Protein AF-0000000084452322 (afdb_homodimer)

pLDDT: mean 92.21, std 8.31, range [59.53, 98.81]

Solvent-accessible surface area (backbone atoms only — not comparable to full-atom values): 17263 Å² total; per-residue (Å²): 132,81,75,70,37,76,44,75,57,34,35,40,38,37,29,51,50,81,66,47,71,76,41,83,48,98,86,29,35,33,37,36,31,46,28,64,25,39,37,31,24,35,77,85,63,46,83,51,28,39,32,46,57,76,24,34,29,56,30,33,31,39,74,92,74,36,34,33,38,45,43,30,40,41,43,29,38,29,91,88,66,43,50,38,40,36,41,34,35,40,35,33,42,42,24,51,53,57,55,31,36,72,70,73,40,61,86,52,84,54,67,87,56,92,60,88,48,85,65,55,36,30,45,31,38,44,43,41,47,52,82,38,75,92,54,40,66,44,62,71,48,51,30,40,23,46,35,40,70,40,73,48,97,92,39,69,53,31,40,36,30,48,28,22,41,64,39,122,130,82,73,70,36,75,42,75,58,33,33,40,38,36,27,50,50,79,66,46,72,76,41,83,47,98,88,29,34,32,36,36,30,45,28,64,27,40,36,31,25,35,77,86,62,44,83,51,31,38,31,44,60,77,23,35,30,56,30,32,31,40,72,94,75,36,34,31,37,44,42,31,39,42,42,28,35,29,90,86,67,42,49,38,40,37,41,34,36,42,34,35,43,42,24,51,51,56,56,32,35,70,69,74,39,61,85,52,83,54,67,87,56,92,60,90,47,82,64,53,36,30,45,32,38,45,43,40,46,53,82,35,74,92,55,41,65,45,60,73,48,52,31,40,24,45,35,42,70,40,73,46,97,93,39,68,54,30,40,35,30,47,29,23,39,63,39,122

Nearest PDB structures (foldseek):
  3c5o-assembly1_A  TM=8.478E-01  e=2.913E-10  Rhodopseudomonas palustris CGA009
  3c5o-assembly1_C  TM=8.457E-01  e=6.594E-10  Rhodopseudomonas palustris CGA009
  3g7g-assembly2_G  TM=8.658E-01  e=2.245E-09  Clostridium acetobutylicum ATCC 824
  3g7g-assembly1_D  TM=8.177E-01  e=7.265E-09  Clostridium acetobutylicum ATCC 824
  2vqi-assembly2_B-2  TM=2.557E-01  e=3.223E+00  Escherichia coli

Structure (mmCIF, N/CA/C/O backbone):
data_AF-0000000084452322-model_v1
#
loop_
_entity.id
_entity.type
_entity.pdbx_description
1 polymer 'Uncharacterized protein'
#
loop_
_atom_site.group_PDB
_atom_site.id
_atom_site.type_symbol
_atom_site.label_atom_id
_atom_site.label_alt_id
_atom_site.label_comp_id
_atom_site.label_asym_id
_atom_site.label_entity_id
_atom_site.label_seq_id
_atom_site.pdbx_PDB_ins_code
_atom_site.Cartn_x
_atom_site.Cartn_y
_atom_site.Cartn_z
_atom_site.occupancy
_atom_site.B_iso_or_equiv
_atom_site.auth_seq_id
_atom_site.auth_comp_id
_atom_site.auth_asym_id
_atom_site.auth_atom_id
_atom_site.pdbx_PDB_model_num
ATOM 1 N N . MET A 1 1 ? -2.924 -19.016 8.977 1 69.25 1 MET A N 1
ATOM 2 C CA . MET A 1 1 ? -1.892 -18.234 8.312 1 69.25 1 MET A CA 1
ATOM 3 C C . MET A 1 1 ? -1.389 -17.109 9.219 1 69.25 1 MET A C 1
ATOM 5 O O . MET A 1 1 ? -2.184 -16.422 9.867 1 69.25 1 MET A O 1
ATOM 9 N N . ALA A 1 2 ? -0.129 -17.062 9.391 1 77.44 2 ALA A N 1
ATOM 10 C CA . ALA A 1 2 ? 0.44 -16.172 10.391 1 77.44 2 ALA A CA 1
ATOM 11 C C . ALA A 1 2 ? 0.28 -14.711 9.961 1 77.44 2 ALA A C 1
ATOM 13 O O . ALA A 1 2 ? 0.234 -14.406 8.766 1 77.44 2 ALA A O 1
ATOM 14 N N . THR A 1 3 ? 0.008 -13.812 10.859 1 87.62 3 THR A N 1
ATOM 15 C CA . THR A 1 3 ? 0.032 -12.367 10.656 1 87.62 3 THR A CA 1
ATOM 16 C C . THR A 1 3 ? 1.386 -11.922 10.117 1 87.62 3 THR A C 1
ATOM 18 O O . THR A 1 3 ? 2.432 -12.359 10.602 1 87.62 3 THR A O 1
ATOM 21 N N . PRO A 1 4 ? 1.336 -11.156 9.102 1 94.75 4 PRO A N 1
ATOM 22 C CA . PRO A 1 4 ? 2.611 -10.641 8.594 1 94.75 4 PRO A CA 1
ATOM 23 C C . PRO A 1 4 ? 3.41 -9.898 9.664 1 94.75 4 PRO A C 1
ATOM 25 O O . PRO A 1 4 ? 2.836 -9.406 10.641 1 94.75 4 PRO A O 1
ATOM 28 N N . THR A 1 5 ? 4.645 -9.859 9.484 1 94.94 5 THR A N 1
ATOM 29 C CA . THR A 1 5 ? 5.547 -9.117 10.352 1 94.94 5 THR A CA 1
ATOM 30 C C . THR A 1 5 ? 5.984 -7.812 9.688 1 94.94 5 THR A C 1
ATOM 32 O O . THR A 1 5 ? 6.188 -7.77 8.477 1 94.94 5 THR A O 1
ATOM 35 N N . LEU A 1 6 ? 6.117 -6.797 10.516 1 97.06 6 LEU A N 1
ATOM 36 C CA . LEU A 1 6 ? 6.652 -5.52 10.055 1 97.06 6 LEU A CA 1
ATOM 37 C C . LEU A 1 6 ? 8.078 -5.316 10.555 1 97.06 6 LEU A C 1
ATOM 39 O O . LEU A 1 6 ? 8.305 -5.156 11.758 1 97.06 6 LEU A O 1
ATOM 43 N N . LYS A 1 7 ? 8.977 -5.32 9.648 1 97.25 7 LYS A N 1
ATOM 44 C CA . LYS A 1 7 ? 10.383 -5.117 9.984 1 97.25 7 LYS A CA 1
ATOM 45 C C . LYS A 1 7 ? 10.844 -3.711 9.609 1 97.25 7 LYS A C 1
ATOM 47 O O . LYS A 1 7 ? 10.844 -3.352 8.43 1 97.25 7 LYS A O 1
ATOM 52 N N . HIS A 1 8 ? 11.266 -2.967 10.602 1 98 8 HIS A N 1
ATOM 53 C CA . HIS A 1 8 ? 11.812 -1.653 10.289 1 98 8 HIS A CA 1
ATOM 54 C C . HIS A 1 8 ? 13.07 -1.771 9.43 1 98 8 HIS A C 1
ATOM 56 O O . HIS A 1 8 ? 14.016 -2.469 9.805 1 98 8 HIS A O 1
ATOM 62 N N . VAL A 1 9 ? 13.117 -1.006 8.289 1 98.12 9 VAL A N 1
ATOM 63 C CA . VAL A 1 9 ? 14.242 -1.227 7.383 1 98.12 9 VAL A CA 1
ATOM 64 C C . VAL A 1 9 ? 14.984 0.088 7.148 1 98.12 9 VAL A C 1
ATOM 66 O O . VAL A 1 9 ? 16.203 0.095 6.938 1 98.12 9 VAL A O 1
ATOM 69 N N . PHE A 1 10 ? 14.312 1.222 7.117 1 98.5 10 PHE A N 1
ATOM 70 C CA . PHE A 1 10 ? 14.961 2.525 7.055 1 98.5 10 PHE A CA 1
ATOM 71 C C . PHE A 1 10 ? 13.984 3.637 7.418 1 98.5 10 PHE A C 1
ATOM 73 O O . PHE A 1 10 ? 12.797 3.381 7.625 1 98.5 10 PHE A O 1
ATOM 80 N N . THR A 1 11 ? 14.516 4.824 7.574 1 98.56 11 THR A N 1
ATOM 81 C CA . THR A 1 11 ? 13.742 6.027 7.855 1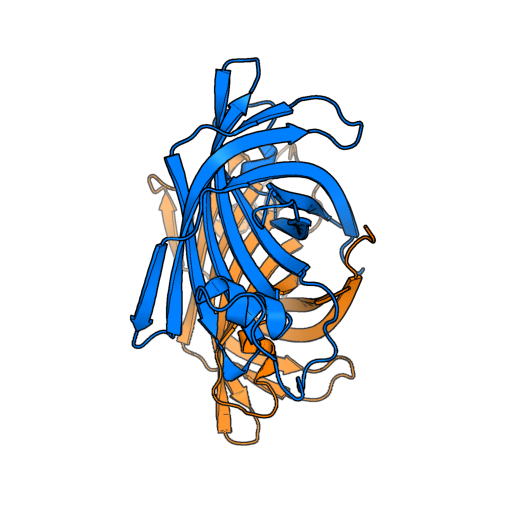 98.56 11 THR A CA 1
ATOM 82 C C . THR A 1 11 ? 14.023 7.109 6.816 1 98.56 11 THR A C 1
ATOM 84 O O . THR A 1 11 ? 15.172 7.328 6.438 1 98.56 11 THR A O 1
ATOM 87 N N . VAL A 1 12 ? 13.016 7.684 6.32 1 98.75 12 VAL A N 1
ATOM 88 C CA . VAL A 1 12 ? 13.125 8.828 5.426 1 98.75 12 VAL A CA 1
ATOM 89 C C . VAL A 1 12 ? 12.742 10.109 6.168 1 98.75 12 VAL A C 1
ATOM 91 O O . VAL A 1 12 ? 11.703 10.156 6.84 1 98.75 12 VAL A O 1
ATOM 94 N N . SER A 1 13 ? 13.523 11.086 6.102 1 98.44 13 SER A N 1
ATOM 95 C CA . SER A 1 13 ? 13.219 12.422 6.609 1 98.44 13 SER A CA 1
ATOM 96 C C . SER A 1 13 ? 13.289 13.461 5.496 1 98.44 13 SER A C 1
ATOM 98 O O . SER A 1 13 ? 14.297 13.57 4.801 1 98.44 13 SER A O 1
ATOM 100 N N . ILE A 1 14 ? 12.195 14.211 5.348 1 98.38 14 ILE A N 1
ATOM 101 C CA . ILE A 1 14 ? 12.188 15.203 4.281 1 98.38 14 ILE A CA 1
ATOM 102 C C . ILE A 1 14 ? 11.844 16.578 4.855 1 98.38 14 ILE A C 1
ATOM 104 O O . ILE A 1 14 ? 11.219 16.672 5.914 1 98.38 14 ILE A O 1
ATOM 108 N N . THR A 1 15 ? 12.203 17.594 4.094 1 96.56 15 THR A N 1
ATOM 109 C CA . THR A 1 15 ? 11.945 18.969 4.465 1 96.56 15 THR A CA 1
ATOM 110 C C . THR A 1 15 ? 11.062 19.656 3.418 1 96.56 15 THR A C 1
ATOM 112 O O . THR A 1 15 ? 11.516 19.922 2.301 1 96.56 15 THR A O 1
ATOM 115 N N . PRO A 1 16 ? 9.844 19.969 3.814 1 94.38 16 PRO A N 1
ATOM 116 C CA . PRO A 1 16 ? 8.969 20.656 2.867 1 94.38 16 PRO A CA 1
AT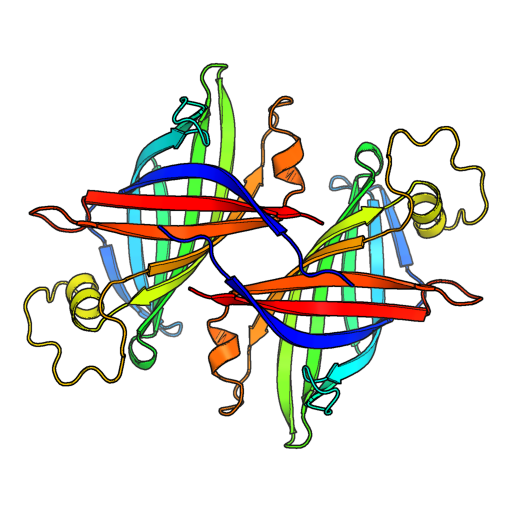OM 117 C C . PRO A 1 16 ? 9.078 22.172 2.967 1 94.38 16 PRO A C 1
ATOM 119 O O . PRO A 1 16 ? 9.367 22.703 4.043 1 94.38 16 PRO A O 1
ATOM 122 N N . LYS A 1 17 ? 8.812 22.844 1.803 1 91.56 17 LYS A N 1
ATOM 123 C CA . LYS A 1 17 ? 8.5 24.281 1.834 1 91.56 17 LYS A CA 1
ATOM 124 C C . LYS A 1 17 ? 7.086 24.516 2.35 1 91.56 17 LYS A C 1
ATOM 126 O O . LYS A 1 17 ? 6.328 23.578 2.572 1 91.56 17 LYS A O 1
ATOM 131 N N . ALA A 1 18 ? 6.828 25.812 2.502 1 87.56 18 ALA A N 1
ATOM 132 C CA . ALA A 1 18 ? 5.453 26.172 2.822 1 87.56 18 ALA A CA 1
ATOM 133 C C . ALA A 1 18 ? 4.492 25.703 1.737 1 87.56 18 ALA A C 1
ATOM 135 O O . ALA A 1 18 ? 4.812 25.766 0.547 1 87.56 18 ALA A O 1
ATOM 136 N N . PRO A 1 19 ? 3.387 25.281 2.164 1 88.94 19 PRO A N 1
ATOM 137 C CA . PRO A 1 19 ? 2.451 24.75 1.173 1 88.94 19 PRO A CA 1
ATOM 138 C C . PRO A 1 19 ? 1.857 25.828 0.274 1 88.94 19 PRO A C 1
ATOM 140 O O . PRO A 1 19 ? 1.696 26.969 0.704 1 88.94 19 PRO A O 1
ATOM 143 N N . ILE A 1 20 ? 1.586 25.438 -0.931 1 89.75 20 ILE A N 1
ATOM 144 C CA . ILE A 1 20 ? 0.729 26.188 -1.839 1 89.75 20 ILE A CA 1
ATOM 145 C C . ILE A 1 20 ? -0.7 25.656 -1.762 1 89.75 20 ILE A C 1
ATOM 147 O O . ILE A 1 20 ? -0.947 24.484 -2.035 1 89.75 20 ILE A O 1
ATOM 151 N N . ASN A 1 21 ? -1.61 26.547 -1.381 1 89.19 21 ASN A N 1
ATOM 152 C CA . ASN A 1 21 ? -3.014 26.156 -1.283 1 89.19 21 ASN A C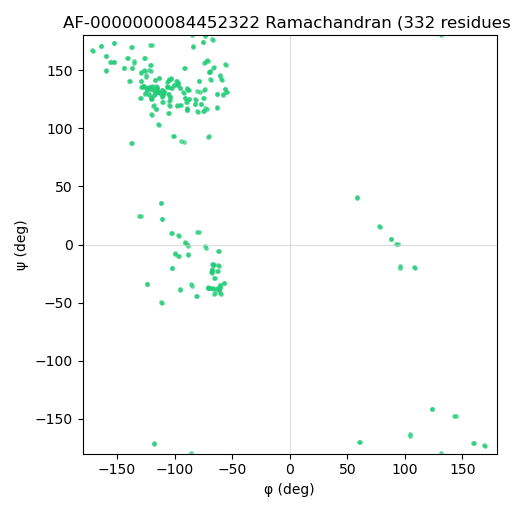A 1
ATOM 153 C C . ASN A 1 21 ? -3.748 26.375 -2.604 1 89.19 21 ASN A C 1
ATOM 155 O O . ASN A 1 21 ? -3.891 27.516 -3.061 1 89.19 21 ASN A O 1
ATOM 159 N N . VAL A 1 22 ? -4.215 25.375 -3.154 1 87.62 22 VAL A N 1
ATOM 160 C CA . VAL A 1 22 ? -4.949 25.453 -4.414 1 87.62 22 VAL A CA 1
ATOM 161 C C . VAL A 1 22 ? -6.418 25.766 -4.133 1 87.62 22 VAL A C 1
ATOM 163 O O . VAL A 1 22 ? -7.047 26.516 -4.887 1 87.62 22 VAL A O 1
ATOM 166 N N . GLY A 1 23 ? -6.875 25.25 -3.057 1 88 23 GLY A N 1
ATOM 167 C CA . GLY A 1 23 ? -8.258 25.5 -2.682 1 88 23 GLY A CA 1
ATOM 168 C C . GLY A 1 23 ? -9.164 24.297 -2.934 1 88 23 GLY A C 1
ATOM 169 O O . GLY A 1 23 ? -8.688 23.156 -2.998 1 88 23 GLY A O 1
ATOM 170 N N . GLU A 1 24 ? -10.438 24.547 -2.92 1 90.06 24 GLU A N 1
ATOM 171 C CA . GLU A 1 24 ? -11.445 23.5 -3.066 1 90.06 24 GLU A CA 1
ATOM 172 C C . GLU A 1 24 ? -11.539 23.016 -4.512 1 90.06 24 GLU A C 1
ATOM 174 O O . GLU A 1 24 ? -11.633 23.828 -5.438 1 90.06 24 GLU A O 1
ATOM 179 N N . THR A 1 25 ? -11.406 21.75 -4.691 1 91.06 25 THR A N 1
ATOM 180 C CA . THR A 1 25 ? -11.625 21.094 -5.98 1 91.06 25 THR A CA 1
ATOM 181 C C . THR A 1 25 ? -12.734 20.062 -5.879 1 91.06 25 THR A C 1
ATOM 183 O O . THR A 1 25 ? -13.172 19.719 -4.777 1 91.06 25 THR A O 1
ATOM 186 N N . PRO A 1 26 ? -13.156 19.516 -7.004 1 90.06 26 PRO A N 1
ATOM 187 C CA . PRO A 1 26 ? -14.148 18.438 -6.938 1 90.06 26 PRO A CA 1
ATOM 188 C C . PRO A 1 26 ? -13.641 17.219 -6.184 1 90.06 26 PRO A C 1
ATOM 190 O O . PRO A 1 26 ? -14.438 16.406 -5.688 1 90.06 26 PRO A O 1
ATOM 193 N N . ARG A 1 27 ? -12.406 17.016 -5.973 1 89 27 ARG A N 1
ATOM 194 C CA . ARG A 1 27 ? -11.836 15.844 -5.328 1 89 27 ARG A CA 1
ATOM 195 C C . ARG A 1 27 ? -11.516 16.125 -3.863 1 89 27 ARG A C 1
ATOM 197 O O . ARG A 1 27 ? -11.109 15.227 -3.127 1 89 27 ARG A O 1
ATOM 204 N N . GLY A 1 28 ? -11.641 17.328 -3.496 1 90.75 28 GLY A N 1
ATOM 205 C CA . GLY A 1 28 ? -11.25 17.75 -2.162 1 90.75 28 GLY A CA 1
ATOM 206 C C . GLY A 1 28 ? -10.383 19 -2.164 1 90.75 28 GLY A C 1
ATOM 207 O O . GLY A 1 28 ? -10.086 19.547 -3.223 1 90.75 28 GLY A O 1
ATOM 208 N N . LYS A 1 29 ? -10.016 19.406 -0.998 1 93.19 29 LYS A N 1
ATOM 209 C CA . LYS A 1 29 ? -9.117 20.547 -0.903 1 93.19 29 LYS A CA 1
ATOM 210 C C . LYS A 1 29 ? -7.676 20.156 -1.198 1 93.19 29 LYS A C 1
ATOM 212 O O . LYS A 1 29 ? -7.176 19.156 -0.66 1 93.19 29 LYS A O 1
ATOM 217 N N . ALA A 1 30 ? -7.039 20.953 -2.082 1 92.81 30 ALA A N 1
ATOM 218 C CA . ALA A 1 30 ? -5.719 20.547 -2.559 1 92.81 30 ALA A CA 1
ATOM 219 C C . ALA A 1 30 ? -4.633 21.469 -2.014 1 92.81 30 ALA A C 1
ATOM 221 O O . ALA A 1 30 ? -4.789 22.688 -2.021 1 92.81 30 ALA A O 1
ATOM 222 N N . ASN A 1 31 ? -3.592 20.812 -1.513 1 92.56 31 ASN A N 1
ATOM 223 C CA . ASN A 1 31 ? -2.34 21.484 -1.155 1 92.56 31 ASN A CA 1
ATOM 224 C C . ASN A 1 31 ? -1.148 20.844 -1.867 1 92.56 31 ASN A C 1
ATOM 226 O O . ASN A 1 31 ? -1.11 19.625 -2.059 1 92.56 31 ASN A O 1
ATOM 230 N N . TRP A 1 32 ? -0.227 21.688 -2.188 1 93.25 32 TRP A N 1
ATOM 231 C CA . TRP A 1 32 ? 1.002 21.172 -2.787 1 93.25 32 TRP A CA 1
ATOM 232 C C . TRP A 1 32 ? 2.211 21.516 -1.923 1 93.25 32 TRP A C 1
ATOM 234 O O . TRP A 1 32 ? 2.34 22.641 -1.438 1 93.25 32 TRP A O 1
ATOM 244 N N . PHE A 1 33 ? 3.055 20.562 -1.751 1 94.5 33 PHE A N 1
ATOM 245 C CA . PHE A 1 33 ? 4.297 20.734 -1.007 1 94.5 33 PHE A CA 1
ATOM 246 C C . PHE A 1 33 ? 5.5 20.422 -1.885 1 94.5 33 PHE A C 1
ATOM 248 O O . PHE A 1 33 ? 5.602 19.328 -2.438 1 94.5 33 PHE A O 1
ATOM 255 N N . GLU A 1 34 ? 6.379 21.375 -1.947 1 96.19 34 GLU A N 1
ATOM 256 C CA . GLU A 1 34 ? 7.684 21.109 -2.545 1 96.19 34 GLU A CA 1
ATOM 257 C C . GLU A 1 34 ? 8.672 20.609 -1.501 1 96.19 34 GLU A C 1
ATOM 259 O O . GLU A 1 34 ? 8.758 21.156 -0.399 1 96.19 34 GLU A O 1
ATOM 264 N N . ILE A 1 35 ? 9.375 19.594 -1.858 1 97.56 35 ILE A N 1
ATOM 265 C CA . ILE A 1 35 ? 10.398 19.078 -0.96 1 97.56 35 ILE A CA 1
ATOM 266 C C . ILE A 1 35 ? 11.758 19.672 -1.323 1 97.56 35 ILE A C 1
ATOM 268 O O . ILE A 1 35 ? 12.164 19.656 -2.49 1 97.56 35 ILE A O 1
ATOM 272 N N . THR A 1 36 ? 12.5 20.109 -0.368 1 97.31 36 THR A N 1
ATOM 273 C CA . THR A 1 36 ? 13.758 20.797 -0.61 1 97.31 36 THR A CA 1
ATOM 274 C C . THR A 1 36 ? 14.945 19.859 -0.37 1 97.31 36 THR A C 1
ATOM 276 O O . THR A 1 36 ? 16.062 20.156 -0.777 1 97.31 36 THR A O 1
ATOM 279 N N . GLY A 1 37 ? 14.75 18.859 0.334 1 98 37 GLY A N 1
ATOM 280 C CA . GLY A 1 37 ? 15.789 17.891 0.641 1 98 37 GLY A CA 1
ATOM 281 C C . GLY A 1 37 ? 15.383 16.906 1.721 1 98 37 GLY A C 1
ATOM 282 O O . GLY A 1 37 ? 14.219 16.859 2.131 1 98 37 GLY A O 1
ATOM 283 N N . GLY A 1 38 ? 16.391 16.062 2.133 1 98.25 38 GLY A N 1
ATOM 284 C CA . GLY A 1 38 ? 16.188 15.062 3.172 1 98.25 38 GLY A CA 1
ATOM 285 C C . GLY A 1 38 ? 17.219 13.953 3.146 1 98.25 38 GLY A C 1
ATOM 286 O O . GLY A 1 38 ? 18.234 14.055 2.453 1 98.25 38 GLY A O 1
ATOM 287 N N . THR A 1 39 ? 16.891 12.969 3.98 1 98.69 39 THR A N 1
ATOM 288 C CA . THR A 1 39 ? 17.812 11.844 4.074 1 98.69 39 THR A CA 1
ATOM 289 C C . THR A 1 39 ? 17.062 10.531 4.254 1 98.69 39 THR A C 1
ATOM 291 O O . THR A 1 39 ? 15.914 10.523 4.711 1 98.69 39 THR A O 1
ATOM 294 N N . ILE A 1 40 ? 17.688 9.508 3.785 1 98.81 40 ILE A N 1
ATOM 295 C CA . ILE A 1 40 ? 17.312 8.141 4.141 1 98.81 40 ILE A CA 1
ATOM 296 C C . ILE A 1 40 ? 18.406 7.523 5.023 1 98.81 40 ILE A C 1
ATOM 298 O O . ILE A 1 40 ? 19.578 7.539 4.668 1 98.81 40 ILE A O 1
ATOM 302 N N . THR A 1 41 ? 17.984 7.008 6.156 1 98.69 41 THR A N 1
ATOM 303 C CA . THR A 1 41 ? 18.938 6.387 7.078 1 98.69 41 THR A CA 1
ATOM 304 C C . THR A 1 41 ? 18.5 4.965 7.426 1 98.69 41 THR A C 1
ATOM 306 O O . THR A 1 41 ? 17.297 4.668 7.457 1 98.69 41 THR A O 1
ATOM 309 N N . GLY A 1 42 ? 19.438 4.133 7.68 1 98 42 GLY A N 1
ATOM 310 C CA . GLY A 1 42 ? 19.156 2.771 8.109 1 98 42 GLY A CA 1
ATOM 311 C C . GLY A 1 42 ? 18.656 2.688 9.539 1 98 42 GLY A C 1
ATOM 312 O O . GLY A 1 42 ? 18.578 3.701 10.234 1 98 42 GLY A O 1
ATOM 313 N N . VAL A 1 43 ? 18.391 1.502 9.969 1 97.19 43 VAL A N 1
ATOM 314 C CA . VAL A 1 43 ? 17.844 1.26 11.297 1 97.19 43 VAL A CA 1
ATOM 315 C C . VAL A 1 43 ? 18.844 1.661 12.367 1 97.19 43 VAL A C 1
ATOM 317 O O . VAL A 1 43 ? 18.469 2.146 13.438 1 97.19 43 VAL A O 1
ATOM 320 N N . ASP A 1 44 ? 20.031 1.56 12.023 1 97.31 44 ASP A N 1
ATOM 321 C CA . ASP A 1 44 ? 21.094 1.877 12.977 1 97.31 44 ASP A CA 1
ATOM 322 C C . ASP A 1 44 ? 21.5 3.346 12.875 1 97.31 44 ASP A C 1
ATOM 324 O O . ASP A 1 44 ? 22.453 3.779 13.531 1 97.31 44 ASP A O 1
ATOM 328 N N . GLY A 1 45 ? 20.891 4.051 12.078 1 96.62 45 GLY A N 1
ATOM 329 C CA . GLY A 1 45 ? 21.172 5.469 11.922 1 96.62 45 GLY A CA 1
ATOM 330 C C . GLY A 1 45 ? 22.188 5.766 10.828 1 96.62 45 GLY A C 1
ATOM 331 O O . GLY A 1 45 ? 22.484 6.926 10.547 1 96.62 45 GLY A O 1
ATOM 332 N N . SER A 1 46 ? 22.672 4.742 10.156 1 97.81 46 SER A N 1
ATOM 333 C CA . SER A 1 46 ? 23.641 4.957 9.094 1 97.81 46 SER A CA 1
ATOM 334 C C . SER A 1 46 ? 23 5.645 7.891 1 97.81 46 SER A C 1
ATOM 336 O O . SER A 1 46 ? 21.859 5.367 7.551 1 97.81 46 SER A O 1
ATOM 338 N N . HIS A 1 47 ? 23.812 6.383 7.262 1 98.31 47 HIS A N 1
ATOM 339 C CA . HIS A 1 47 ? 23.359 7.09 6.074 1 98.31 47 HIS A CA 1
ATOM 340 C C . HIS A 1 47 ? 23.203 6.137 4.891 1 98.31 47 HIS A C 1
ATOM 342 O O . HIS A 1 47 ? 24.109 5.359 4.594 1 98.31 47 HIS A O 1
ATOM 348 N N . ILE A 1 48 ? 22.094 6.25 4.211 1 98.25 48 ILE A N 1
ATOM 349 C CA . ILE A 1 48 ? 21.859 5.453 3.012 1 98.25 48 ILE A CA 1
ATOM 350 C C . ILE A 1 48 ? 21.859 6.359 1.781 1 98.25 48 ILE A C 1
ATOM 352 O O . ILE A 1 48 ? 22.562 6.082 0.802 1 98.25 48 ILE A O 1
ATOM 356 N N . ALA A 1 49 ? 21.109 7.457 1.824 1 98.69 49 ALA A N 1
ATOM 357 C CA . ALA A 1 49 ? 20.984 8.328 0.662 1 98.69 49 ALA A CA 1
ATOM 358 C C . ALA A 1 49 ? 20.516 9.727 1.076 1 98.69 49 ALA A C 1
ATOM 360 O O . ALA A 1 49 ? 20 9.914 2.18 1 98.69 49 ALA A O 1
ATOM 361 N N . ASP A 1 50 ? 20.719 10.695 0.162 1 98.75 50 ASP A N 1
ATOM 362 C CA . ASP A 1 50 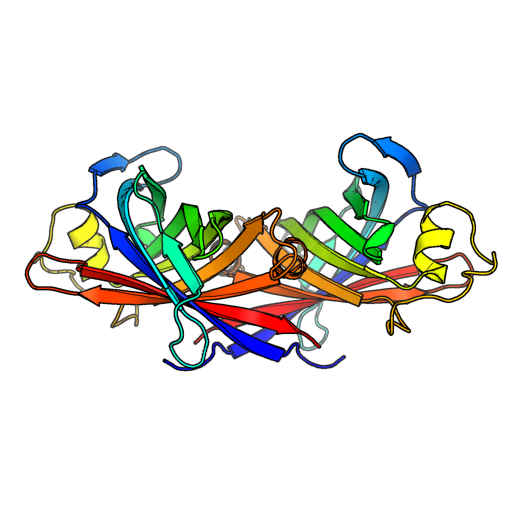? 20.125 12.023 0.254 1 98.75 50 ASP A CA 1
ATOM 363 C C . ASP A 1 50 ? 18.906 12.148 -0.663 1 98.75 50 ASP A C 1
ATOM 365 O O . ASP A 1 50 ? 18.922 11.656 -1.792 1 98.75 50 ASP A O 1
ATOM 369 N N . VAL A 1 51 ? 17.891 12.758 -0.11 1 98.62 51 VAL A N 1
ATOM 370 C CA . VAL A 1 51 ? 16.734 13.094 -0.946 1 98.62 51 VAL A CA 1
ATOM 371 C C . VAL A 1 51 ? 17.016 14.391 -1.708 1 98.62 51 VAL A C 1
ATOM 373 O O . VAL A 1 51 ? 17.312 15.414 -1.104 1 98.62 51 VAL A O 1
ATOM 376 N N . ASN A 1 52 ? 16.891 14.312 -3.057 1 96.94 52 ASN A N 1
ATOM 377 C CA . ASN A 1 52 ? 17.109 15.484 -3.902 1 96.94 52 ASN A CA 1
ATOM 378 C C . ASN A 1 52 ? 15.945 16.469 -3.801 1 96.94 52 ASN A C 1
ATOM 380 O O . ASN A 1 52 ? 14.812 16.062 -3.543 1 96.94 52 ASN A O 1
ATOM 384 N N . SER A 1 53 ? 16.281 17.688 -4.125 1 94.06 53 SER A N 1
ATOM 385 C CA . SER A 1 53 ? 15.211 18.672 -4.25 1 94.06 53 SER A CA 1
ATOM 386 C C . SER A 1 53 ? 14.375 18.422 -5.5 1 94.06 53 SER A C 1
ATOM 388 O O . SER A 1 53 ? 14.82 17.734 -6.422 1 94.06 53 SER A O 1
ATOM 390 N N . GLY A 1 54 ? 13.125 18.984 -5.422 1 89.44 54 GLY A N 1
ATOM 391 C CA . GLY A 1 54 ? 12.297 18.984 -6.613 1 89.44 54 GLY A CA 1
ATOM 392 C C . GLY A 1 54 ? 11.141 18.016 -6.531 1 89.44 54 GLY A C 1
ATOM 393 O O . GLY A 1 54 ? 10.18 18.109 -7.301 1 89.44 54 GLY A O 1
ATOM 394 N N . GLY A 1 55 ? 11.172 17.031 -5.656 1 94.5 55 GLY A N 1
ATOM 395 C CA . GLY A 1 55 ? 9.984 16.219 -5.426 1 94.5 55 GLY A CA 1
ATOM 396 C C . GLY A 1 55 ? 8.859 17 -4.758 1 94.5 55 GLY A C 1
ATOM 397 O O . GLY A 1 55 ? 9 18.203 -4.496 1 94.5 55 GLY A O 1
ATOM 398 N N . GLY A 1 56 ? 7.766 16.266 -4.625 1 97.06 56 GLY A N 1
ATOM 399 C CA . GLY A 1 56 ? 6.656 16.969 -4.008 1 97.06 56 GLY A CA 1
ATOM 400 C C . GLY A 1 56 ? 5.48 16.078 -3.68 1 97.06 56 GLY A C 1
ATOM 401 O O . GLY A 1 56 ? 5.453 14.906 -4.078 1 97.06 56 GLY A O 1
ATOM 402 N N . ASP A 1 57 ? 4.582 16.641 -2.893 1 97.19 57 ASP A N 1
ATOM 403 C CA . ASP A 1 57 ? 3.352 15.984 -2.465 1 97.19 57 ASP A CA 1
ATOM 404 C C . ASP A 1 57 ? 2.125 16.75 -2.957 1 97.19 57 ASP A C 1
ATOM 406 O O . ASP A 1 57 ? 1.951 17.938 -2.637 1 97.19 57 ASP A O 1
ATOM 410 N N . TYR A 1 58 ? 1.368 16.109 -3.719 1 95.5 58 TYR A N 1
ATOM 411 C CA . TYR A 1 58 ? 0.059 16.609 -4.109 1 95.5 58 TYR A CA 1
ATOM 412 C C . TYR A 1 58 ? -1.027 16.109 -3.166 1 95.5 58 TYR A C 1
ATOM 414 O O . TYR A 1 58 ? -1.72 15.141 -3.469 1 95.5 58 TYR A O 1
ATOM 422 N N . LEU A 1 59 ? -1.241 16.812 -2.17 1 96.06 59 LEU A N 1
ATOM 423 C CA . LEU A 1 59 ? -2.068 16.406 -1.04 1 96.06 59 LEU A CA 1
ATOM 424 C C . LEU A 1 59 ? -3.531 16.766 -1.28 1 96.06 59 LEU A C 1
ATOM 426 O O . LEU A 1 59 ? -3.838 17.875 -1.719 1 96.06 59 LEU A O 1
ATOM 430 N N . THR A 1 60 ? -4.41 15.867 -1.043 1 96.56 60 THR A N 1
ATOM 431 C CA . THR A 1 60 ? -5.848 16.109 -1.064 1 96.56 60 THR A CA 1
ATOM 432 C C . THR A 1 60 ? -6.441 15.977 0.335 1 96.56 60 THR A C 1
ATOM 434 O O . THR A 1 60 ? -6.277 14.945 0.987 1 96.56 60 THR A O 1
ATOM 437 N N . ARG A 1 61 ? -7.23 16.969 0.755 1 94.62 61 ARG A N 1
ATOM 438 C CA . ARG A 1 61 ? -7.785 16.953 2.104 1 94.62 61 ARG A CA 1
ATOM 439 C C . ARG A 1 61 ? -9.289 16.719 2.072 1 94.62 61 ARG A C 1
ATOM 441 O O . ARG A 1 61 ? -10.016 17.375 1.318 1 94.62 61 ARG A O 1
ATOM 448 N N . PHE A 1 62 ? -9.641 15.797 2.85 1 92.75 62 PHE A N 1
ATOM 449 C CA . PHE A 1 62 ? -11.047 15.578 3.174 1 92.75 62 PHE A CA 1
ATOM 450 C C . PHE A 1 62 ? -11.383 16.156 4.543 1 92.75 62 PHE A C 1
ATOM 452 O O . PHE A 1 62 ? -11.289 15.469 5.559 1 92.75 62 PHE A O 1
ATOM 459 N N . VAL A 1 63 ? -11.836 17.344 4.5 1 87.81 63 VAL A N 1
ATOM 460 C CA . VAL A 1 63 ? -11.898 18.188 5.691 1 87.81 63 VAL A CA 1
ATOM 461 C C . VAL A 1 63 ? -12.891 17.594 6.695 1 87.81 63 VAL A C 1
ATOM 463 O O . VAL A 1 63 ? -12.602 17.531 7.891 1 87.81 63 VAL A O 1
ATOM 466 N N . GLU A 1 64 ? -14 17.141 6.184 1 84.94 64 GLU A N 1
ATOM 467 C CA . GLU A 1 64 ? -15.031 16.609 7.078 1 84.94 64 GLU A CA 1
ATOM 468 C C . GLU A 1 64 ? -14.57 15.32 7.754 1 84.94 64 GLU A C 1
ATOM 470 O O . GLU A 1 64 ? -15.023 14.992 8.852 1 84.94 64 GLU A O 1
ATOM 475 N N . ASP A 1 65 ? -13.633 14.617 7.129 1 87.81 65 ASP A N 1
ATOM 476 C CA . ASP A 1 65 ? -13.141 13.352 7.664 1 87.81 65 ASP A CA 1
ATOM 477 C C . ASP A 1 65 ? -11.859 13.562 8.461 1 87.81 65 ASP A C 1
ATOM 479 O O . ASP A 1 65 ? -11.359 12.633 9.102 1 87.81 65 ASP A O 1
ATOM 483 N N . ASN A 1 66 ? -11.258 14.75 8.406 1 89.69 66 ASN A N 1
ATOM 484 C CA . ASN A 1 66 ? -9.984 15.07 9.023 1 89.69 66 ASN A CA 1
ATOM 485 C C . ASN A 1 66 ? -8.867 14.164 8.516 1 89.69 66 ASN A C 1
ATOM 487 O O . ASN A 1 66 ? -8.07 13.648 9.305 1 89.69 66 ASN A O 1
ATOM 491 N N . VAL A 1 67 ? -8.891 13.898 7.266 1 94.88 67 VAL A N 1
ATOM 492 C CA . VAL A 1 67 ? -7.902 13.039 6.629 1 94.88 67 VAL A CA 1
ATOM 493 C C . VAL A 1 67 ? -7.32 13.734 5.402 1 94.88 67 VAL A C 1
ATOM 495 O O . VAL A 1 67 ? -8.031 14.445 4.684 1 94.88 67 VAL A O 1
ATOM 498 N N . ALA A 1 68 ? -6.062 13.578 5.199 1 96.12 68 ALA A N 1
ATOM 499 C CA . ALA A 1 68 ? -5.391 14.008 3.977 1 96.12 68 ALA A CA 1
ATOM 500 C C . ALA A 1 68 ? -4.812 12.812 3.221 1 96.12 68 ALA A C 1
ATOM 502 O O . ALA A 1 68 ? -4.16 11.953 3.814 1 96.12 68 ALA A O 1
ATOM 503 N N . GLU A 1 69 ? -5.082 12.758 1.98 1 97.75 69 GLU A N 1
ATOM 504 C CA . GLU A 1 69 ? -4.516 11.727 1.114 1 97.75 69 GLU A CA 1
ATOM 505 C C . GLU A 1 69 ? -3.221 12.203 0.462 1 97.75 69 GLU A C 1
ATOM 507 O O . GLU A 1 69 ? -3.191 13.258 -0.173 1 97.75 69 GLU A O 1
ATOM 512 N N . VAL A 1 70 ? -2.229 11.352 0.566 1 98 70 VAL A N 1
ATOM 513 C CA . VAL A 1 70 ? -0.869 11.68 0.156 1 98 70 VAL A CA 1
ATOM 514 C C . VAL A 1 70 ? -0.61 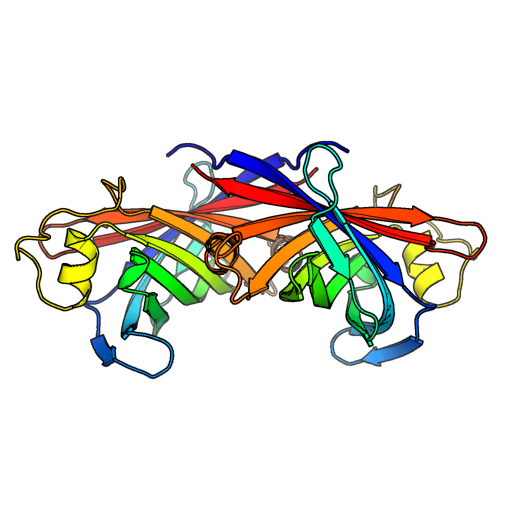11.156 -1.252 1 98 70 VAL A C 1
ATOM 516 O O . VAL A 1 70 ? -1.008 10.031 -1.585 1 98 70 VAL A O 1
ATOM 519 N N . ASP A 1 71 ? 0.016 11.961 -2.029 1 98.06 71 ASP A N 1
ATOM 520 C CA . ASP A 1 71 ? 0.593 11.617 -3.328 1 98.06 71 ASP A CA 1
ATOM 521 C C . ASP A 1 71 ? 1.974 12.25 -3.496 1 98.06 71 ASP A C 1
ATOM 523 O O . ASP A 1 71 ? 2.111 13.297 -4.129 1 98.06 71 ASP A O 1
ATOM 527 N N . LEU A 1 72 ? 3.027 11.57 -3.043 1 98.56 72 LEU A N 1
ATOM 528 C CA . LEU A 1 72 ? 4.375 12.117 -2.916 1 98.56 72 LEU A CA 1
ATOM 529 C C . LEU A 1 72 ? 5.348 11.383 -3.836 1 98.56 72 LEU A C 1
ATOM 531 O O . LEU A 1 72 ? 5.309 10.156 -3.934 1 98.56 72 LEU A O 1
ATOM 535 N N . ARG A 1 73 ? 6.184 12.094 -4.508 1 98.44 73 ARG A N 1
ATOM 536 C CA . ARG A 1 73 ? 7.277 11.547 -5.305 1 98.44 73 ARG A CA 1
ATOM 537 C C . ARG A 1 73 ? 8.609 12.18 -4.914 1 98.44 73 ARG A C 1
ATOM 539 O O . ARG A 1 73 ? 8.703 13.398 -4.762 1 98.44 73 ARG A O 1
ATOM 546 N N . LEU A 1 74 ? 9.609 11.312 -4.789 1 98.62 74 LEU A N 1
ATOM 547 C CA . LEU A 1 74 ? 10.961 11.727 -4.41 1 98.62 74 LEU A CA 1
ATOM 548 C C . LEU A 1 74 ? 12.008 11.008 -5.258 1 98.62 74 LEU A C 1
ATOM 550 O O . LEU A 1 74 ? 11.773 9.898 -5.727 1 98.62 74 LEU A O 1
ATOM 554 N N . ILE A 1 75 ? 13.125 11.688 -5.422 1 98.44 75 ILE A N 1
ATOM 555 C CA . ILE A 1 75 ? 14.352 11.062 -5.91 1 98.44 75 ILE A CA 1
ATOM 556 C C . ILE A 1 75 ? 15.438 11.172 -4.848 1 98.44 75 ILE A C 1
ATOM 558 O O . ILE A 1 75 ? 15.656 12.25 -4.277 1 98.44 75 ILE A O 1
ATOM 562 N N . ALA A 1 76 ? 16.016 10.078 -4.57 1 98.62 76 ALA A N 1
ATOM 563 C CA . ALA A 1 76 ? 17.156 10.055 -3.65 1 98.62 76 ALA A CA 1
ATOM 564 C C . ALA A 1 76 ? 18.391 9.469 -4.324 1 98.62 76 ALA A C 1
ATOM 566 O O . ALA A 1 76 ? 18.281 8.711 -5.289 1 98.62 76 ALA A O 1
ATOM 567 N N . LYS A 1 77 ? 19.531 9.883 -3.803 1 98.38 77 LYS A N 1
ATOM 568 C CA . LYS A 1 77 ? 20.812 9.406 -4.32 1 98.38 77 LYS A CA 1
ATOM 569 C C . LYS A 1 77 ? 21.703 8.898 -3.191 1 98.38 77 LYS A C 1
ATOM 571 O O . LYS A 1 77 ? 21.906 9.594 -2.193 1 98.38 77 LYS A O 1
ATOM 576 N N . ASP A 1 78 ? 22.141 7.641 -3.396 1 96.56 78 ASP A N 1
ATOM 577 C CA . ASP A 1 78 ? 23.031 7.109 -2.361 1 96.56 78 ASP A CA 1
ATOM 578 C C . ASP A 1 78 ? 24.484 7.512 -2.613 1 96.56 78 ASP A C 1
ATOM 580 O O . ASP A 1 78 ? 24.766 8.25 -3.561 1 96.56 78 ASP A O 1
ATOM 584 N N . SER A 1 79 ? 25.406 7.07 -1.703 1 93.19 79 SER A N 1
ATOM 585 C CA . SER A 1 79 ? 26.797 7.496 -1.748 1 93.19 79 SER A CA 1
ATOM 586 C C . SER A 1 79 ? 27.5 6.953 -2.986 1 93.19 79 SER A C 1
ATOM 588 O O . SER A 1 79 ? 28.516 7.496 -3.418 1 93.19 79 SER A O 1
ATOM 590 N N . ASN A 1 80 ? 26.984 5.895 -3.58 1 95.81 80 ASN A N 1
ATOM 591 C CA . ASN A 1 80 ? 27.578 5.312 -4.785 1 95.81 80 ASN A CA 1
ATOM 592 C C . ASN A 1 80 ? 27 5.957 -6.047 1 95.81 80 ASN A C 1
ATOM 594 O O . ASN A 1 80 ? 27.344 5.551 -7.16 1 95.81 80 ASN A O 1
ATOM 598 N N . GLY A 1 81 ? 26.125 6.867 -5.852 1 96.88 81 GLY A N 1
ATOM 599 C CA . GLY A 1 81 ? 25.547 7.578 -6.98 1 96.88 81 GLY A CA 1
ATOM 600 C C . GLY A 1 81 ? 24.328 6.879 -7.559 1 96.88 81 GLY A C 1
ATOM 601 O O . GLY A 1 81 ? 23.797 7.305 -8.586 1 96.88 81 GLY A O 1
ATOM 602 N N . GLU A 1 82 ? 23.906 5.84 -6.953 1 97.5 82 GLU A N 1
ATOM 603 C CA . GLU A 1 82 ? 22.703 5.141 -7.422 1 97.5 82 GLU A CA 1
ATOM 604 C C . GLU A 1 82 ? 21.438 5.855 -6.984 1 97.5 82 GLU A C 1
ATOM 606 O O . GLU A 1 82 ? 21.359 6.371 -5.867 1 97.5 82 GLU A O 1
ATOM 611 N N . LEU A 1 83 ? 20.453 5.883 -7.887 1 98.25 83 LEU A N 1
ATOM 612 C CA . LEU A 1 83 ? 19.234 6.633 -7.648 1 98.25 83 LEU A CA 1
ATOM 613 C C . LEU A 1 83 ? 18.125 5.715 -7.152 1 98.25 83 LEU A C 1
ATOM 615 O O . LEU A 1 83 ? 18.016 4.566 -7.59 1 98.25 83 LEU A O 1
ATOM 619 N N . LEU A 1 84 ? 17.344 6.223 -6.207 1 98.5 84 LEU A N 1
ATOM 620 C CA . LEU A 1 84 ? 16.094 5.629 -5.738 1 98.5 84 LEU A CA 1
ATOM 621 C C . LEU A 1 84 ? 14.914 6.539 -6.047 1 98.5 84 LEU A C 1
ATOM 623 O O . LEU A 1 84 ? 14.875 7.688 -5.602 1 98.5 84 LEU A O 1
ATOM 627 N N . ARG A 1 85 ? 14.031 6.094 -6.848 1 98.56 85 ARG A N 1
ATOM 628 C CA . ARG A 1 85 ? 12.758 6.777 -7.047 1 98.56 85 ARG A CA 1
ATOM 629 C C . ARG A 1 85 ? 11.711 6.277 -6.059 1 98.56 85 ARG A C 1
ATOM 631 O O . ARG A 1 85 ? 11.398 5.082 -6.027 1 98.56 85 ARG A O 1
ATOM 638 N N . LEU A 1 86 ? 11.156 7.199 -5.285 1 98.56 86 LEU A N 1
ATOM 639 C CA . LEU A 1 86 ? 10.156 6.832 -4.289 1 98.56 86 LEU A CA 1
ATOM 640 C C . LEU A 1 86 ? 8.805 7.465 -4.613 1 98.56 86 LEU A C 1
ATOM 642 O O . LEU A 1 86 ? 8.734 8.648 -4.953 1 98.56 86 LEU A O 1
ATOM 646 N N . THR A 1 87 ? 7.812 6.684 -4.598 1 98.5 87 THR A N 1
ATOM 647 C CA . THR A 1 87 ? 6.434 7.16 -4.574 1 98.5 87 THR A CA 1
ATOM 648 C C . THR A 1 87 ? 5.746 6.766 -3.268 1 98.5 87 THR A C 1
ATOM 650 O O . THR A 1 87 ? 5.953 5.664 -2.76 1 98.5 87 THR A O 1
ATOM 653 N N . VAL A 1 88 ? 5.043 7.715 -2.688 1 98.62 88 VAL A N 1
ATOM 654 C CA . VAL A 1 88 ? 4.363 7.484 -1.416 1 98.62 88 VAL A CA 1
ATOM 655 C C . VAL A 1 88 ? 2.883 7.836 -1.551 1 98.62 88 VAL A C 1
ATOM 657 O O . VAL A 1 88 ? 2.533 8.898 -2.061 1 98.62 88 VAL A O 1
ATOM 660 N N . SER A 1 89 ? 2.076 6.934 -1.13 1 98.5 89 SER A N 1
ATOM 661 C CA . SER A 1 89 ? 0.634 7.152 -1.073 1 98.5 89 SER A CA 1
ATOM 662 C C . SER A 1 89 ? 0.052 6.66 0.248 1 98.5 89 SER A C 1
ATOM 664 O O . SER A 1 89 ? 0.643 5.805 0.912 1 98.5 89 SER A O 1
ATOM 666 N N . GLY A 1 90 ? -1.061 7.184 0.575 1 98.44 90 GLY A N 1
ATOM 667 C CA . GLY A 1 90 ? -1.702 6.836 1.833 1 98.44 90 GLY A CA 1
ATOM 668 C C . GLY A 1 90 ? -2.393 8.016 2.496 1 98.44 90 GLY A C 1
ATOM 669 O O . GLY A 1 90 ? -2.932 8.891 1.813 1 98.44 90 GLY A O 1
ATOM 670 N N . PHE A 1 91 ? -2.361 7.941 3.887 1 98.19 91 PHE A N 1
ATOM 671 C CA . PHE A 1 91 ? -3.234 8.891 4.57 1 98.19 91 PHE A CA 1
ATOM 672 C C . PHE A 1 91 ? -2.543 9.477 5.793 1 98.19 91 PHE A C 1
ATOM 674 O O . PHE A 1 91 ? -1.861 8.766 6.531 1 98.19 91 PHE A O 1
ATOM 681 N N . ASP A 1 92 ? -2.799 10.742 5.949 1 96.44 92 ASP A N 1
ATOM 682 C CA . ASP A 1 92 ? -2.508 11.438 7.203 1 96.44 92 ASP A CA 1
ATOM 683 C C . ASP A 1 92 ? -3.791 11.734 7.977 1 96.44 92 ASP A C 1
ATOM 685 O O . ASP A 1 92 ? -4.781 12.188 7.406 1 96.44 92 ASP A O 1
ATOM 689 N N . TYR A 1 93 ? -3.723 11.484 9.172 1 95.44 93 TYR A N 1
ATOM 690 C CA . TYR A 1 93 ? -4.816 11.789 10.086 1 95.44 93 TYR A CA 1
ATOM 691 C C . TYR A 1 93 ? -4.504 13.031 10.922 1 95.44 93 TYR A C 1
ATOM 693 O O . TYR A 1 93 ? -3.484 13.07 11.617 1 95.44 93 TYR A O 1
ATOM 701 N N . LEU A 1 94 ? -5.395 13.953 10.828 1 92 94 LEU A N 1
ATOM 702 C CA . LEU A 1 94 ? -5.074 15.281 11.328 1 92 94 LEU A CA 1
ATOM 703 C C . LEU A 1 94 ? -6.07 15.719 12.398 1 92 94 LEU A C 1
ATOM 705 O O . LEU A 1 94 ? -7.238 15.328 12.359 1 92 94 LEU A O 1
ATOM 709 N N . ASP A 1 95 ? -5.551 16.531 13.289 1 87.56 95 ASP A N 1
ATOM 710 C CA . ASP A 1 95 ? -6.488 17.266 14.141 1 87.56 95 ASP A CA 1
ATOM 711 C C . ASP A 1 95 ? -6.98 18.531 13.453 1 87.56 95 ASP A C 1
ATOM 713 O O . ASP A 1 95 ? -6.438 18.938 12.422 1 87.56 95 ASP A O 1
ATOM 717 N N . ARG A 1 96 ? -7.949 19.109 14.078 1 84.19 96 ARG A N 1
ATOM 718 C CA . ARG A 1 96 ? -8.586 20.281 13.469 1 84.19 96 ARG A CA 1
ATOM 719 C C . ARG A 1 96 ? -7.617 21.453 13.398 1 84.19 96 ARG A C 1
ATOM 721 O O . ARG A 1 96 ? -7.625 22.219 12.43 1 84.19 96 ARG A O 1
ATOM 728 N N . ALA A 1 97 ? -6.848 21.578 14.391 1 81.88 97 ALA A N 1
ATOM 729 C CA . ALA A 1 97 ? -5.879 22.672 14.406 1 81.88 97 ALA A CA 1
ATOM 730 C C . ALA A 1 97 ? -4.914 22.562 13.234 1 81.88 97 ALA A C 1
ATOM 732 O O . ALA A 1 97 ? -4.637 23.562 12.562 1 81.88 97 ALA A O 1
ATOM 733 N N . THR A 1 98 ? -4.461 21.391 12.938 1 84.88 98 THR A N 1
ATOM 734 C CA . THR A 1 98 ? -3.555 21.156 11.812 1 84.88 98 THR A CA 1
ATOM 735 C C . THR A 1 98 ? -4.273 21.359 10.484 1 84.88 98 THR A C 1
ATOM 737 O O . THR A 1 98 ? -3.697 21.906 9.539 1 84.88 98 THR A O 1
ATOM 740 N N . MET A 1 99 ? -5.535 20.953 10.445 1 84.19 99 MET A N 1
ATOM 741 C CA . MET A 1 99 ? -6.328 21.172 9.234 1 84.19 99 MET A CA 1
ATOM 742 C C . MET A 1 99 ? -6.457 22.656 8.93 1 84.19 99 MET A C 1
ATOM 744 O O . MET A 1 99 ? -6.305 23.078 7.777 1 84.19 99 MET A O 1
ATOM 748 N N . LEU A 1 100 ? -6.617 23.422 9.953 1 81.06 100 LEU A N 1
ATOM 749 C CA . LEU A 1 100 ? -6.742 24.859 9.789 1 81.06 100 LEU A CA 1
ATOM 750 C C . LEU A 1 100 ? -5.41 25.484 9.375 1 81.06 100 LEU A C 1
ATOM 752 O O . LEU A 1 100 ? -5.375 26.375 8.523 1 81.06 100 LEU A O 1
ATOM 756 N N . ALA A 1 101 ? -4.426 24.953 9.922 1 81.06 101 ALA A N 1
ATOM 757 C CA . ALA A 1 101 ? -3.102 25.469 9.594 1 81.06 101 ALA A CA 1
ATOM 758 C C . ALA A 1 101 ? -2.775 25.266 8.117 1 81.06 101 ALA A C 1
ATOM 760 O O . ALA A 1 101 ? -2.162 26.125 7.484 1 81.06 101 ALA A O 1
ATOM 761 N N . LEU A 1 102 ? -3.201 24.141 7.59 1 83.06 102 LEU A N 1
ATOM 762 C CA . LEU A 1 102 ? -2.977 23.844 6.18 1 83.06 102 LEU A CA 1
ATOM 763 C C . LEU A 1 102 ? -3.756 24.812 5.289 1 83.06 102 LEU A C 1
ATOM 765 O O . LEU A 1 102 ? -3.432 24.969 4.109 1 83.06 102 LEU A O 1
ATOM 769 N N . ASP A 1 103 ? -4.711 25.453 5.871 1 80.31 103 ASP A N 1
ATOM 770 C CA . ASP A 1 103 ? -5.492 26.438 5.133 1 80.31 103 ASP A CA 1
ATOM 771 C C . ASP A 1 103 ? -4.973 27.859 5.387 1 80.31 103 ASP A C 1
ATOM 773 O O . ASP A 1 103 ? -5.617 28.844 5.008 1 80.31 103 ASP A O 1
ATOM 777 N N . GLY A 1 104 ? -3.871 27.953 6.047 1 76.75 104 GLY A N 1
ATOM 778 C CA . GLY A 1 104 ? -3.348 29.266 6.391 1 76.75 104 GLY A CA 1
ATOM 779 C C . GLY A 1 104 ? -4.066 29.906 7.562 1 76.75 104 GLY A C 1
ATOM 780 O O . GLY A 1 104 ? -4.031 31.125 7.727 1 76.75 104 GLY A O 1
ATOM 781 N N . ARG A 1 105 ? -4.789 29.109 8.266 1 81 105 ARG A N 1
ATOM 782 C CA . ARG A 1 105 ? -5.582 29.625 9.375 1 81 105 ARG A CA 1
ATOM 783 C C . ARG A 1 105 ? -5.035 29.141 10.711 1 81 105 ARG A C 1
ATOM 785 O O . ARG A 1 105 ? -5.801 28.797 11.617 1 81 105 ARG A O 1
ATOM 792 N N . ALA A 1 106 ? -3.766 29.047 10.75 1 76.44 106 ALA A N 1
ATOM 793 C CA . ALA A 1 106 ? -3.113 28.625 11.984 1 76.44 106 ALA A CA 1
ATOM 794 C C . ALA A 1 106 ? -3.506 29.531 13.156 1 76.44 106 ALA A C 1
ATOM 796 O O . ALA A 1 106 ? -3.535 30.75 13.016 1 76.44 106 ALA A O 1
ATOM 797 N N . GLY A 1 107 ? -3.828 28.812 14.266 1 77.06 107 GLY A N 1
ATOM 798 C CA . GLY A 1 107 ? -4.113 29.594 15.461 1 77.06 107 GLY A CA 1
ATOM 799 C C . GLY A 1 107 ? -5.594 29.844 15.672 1 77.06 107 GLY A C 1
ATOM 800 O O . GLY A 1 107 ? -6.012 30.25 16.75 1 77.06 107 GLY A O 1
ATOM 801 N N . GLU A 1 108 ? -6.281 29.703 14.633 1 81.31 108 GLU A N 1
ATOM 802 C CA . GLU A 1 108 ? -7.719 29.875 14.805 1 81.31 108 GLU A CA 1
ATOM 803 C C . GLU A 1 108 ? -8.297 28.766 15.695 1 81.31 108 GLU A C 1
ATOM 805 O O . GLU A 1 108 ? -7.719 27.688 15.812 1 81.31 108 GLU A O 1
ATOM 810 N N . ASP A 1 109 ? -9.391 29.062 16.391 1 76.62 109 ASP A N 1
ATOM 811 C CA . ASP A 1 109 ? -10.078 28.109 17.25 1 76.62 109 ASP A CA 1
ATOM 812 C C . ASP A 1 109 ? -10.625 26.938 16.438 1 76.62 109 ASP A C 1
ATOM 814 O O . ASP A 1 109 ? -11.469 27.125 15.562 1 76.62 109 ASP A O 1
ATOM 818 N N . PRO A 1 110 ? -10.117 25.766 16.75 1 73.81 110 PRO A N 1
ATOM 819 C CA . PRO A 1 110 ? -10.562 24.625 15.961 1 73.81 110 PRO A CA 1
ATOM 820 C C . PRO A 1 110 ? -11.992 24.203 16.297 1 73.81 110 PRO A C 1
ATOM 822 O O . PRO A 1 110 ? -12.594 23.422 15.547 1 73.81 110 PRO A O 1
ATOM 825 N N . GLY A 1 111 ? -12.547 24.906 17.234 1 73.88 111 GLY A N 1
ATOM 826 C CA . GLY A 1 111 ? -13.852 24.453 17.688 1 73.88 111 GLY A CA 1
ATOM 827 C C . GLY A 1 111 ? -13.836 23.047 18.266 1 73.88 111 GLY A C 1
ATOM 828 O O . GLY A 1 111 ? -12.789 22.562 18.688 1 73.88 111 GLY A O 1
ATOM 829 N N . SER A 1 112 ? -15.039 22.406 18.547 1 64.88 112 SER A N 1
ATOM 830 C CA . SER A 1 112 ? -15.156 21.062 19.094 1 64.88 112 SER A CA 1
ATOM 831 C C . SER A 1 112 ? -14.742 20.016 18.078 1 64.88 112 SER A C 1
ATOM 833 O O . SER A 1 112 ? -15.188 20.047 16.922 1 64.88 112 SER A O 1
ATOM 835 N N . SER A 1 113 ? -13.539 19.656 18.141 1 62.16 113 SER A N 1
ATOM 836 C CA . SER A 1 113 ? -13.117 18.656 17.172 1 62.16 113 SER A CA 1
ATOM 837 C C . SER A 1 113 ? -13.664 17.266 17.516 1 62.16 113 SER A C 1
ATOM 839 O O . SER A 1 113 ? -13.672 16.891 18.688 1 62.16 113 SER A O 1
ATOM 841 N N . ALA A 1 114 ? -14.484 16.781 16.594 1 59.53 114 ALA A N 1
ATOM 842 C CA . ALA A 1 114 ? -15.047 15.438 16.734 1 59.53 114 ALA A CA 1
ATOM 843 C C . ALA A 1 114 ? -13.945 14.375 16.734 1 59.53 114 ALA A C 1
ATOM 845 O O . ALA A 1 114 ? -14.211 13.195 16.969 1 59.53 114 ALA A O 1
ATOM 846 N N . THR A 1 115 ? -12.664 14.797 16.5 1 66.44 115 THR A N 1
ATOM 847 C CA . THR A 1 115 ? -11.703 13.703 16.375 1 66.44 115 THR A CA 1
ATOM 848 C C . THR A 1 115 ? -10.836 13.602 17.625 1 66.44 115 THR A C 1
ATOM 850 O O . THR A 1 115 ? -10.578 14.609 18.297 1 66.44 115 THR A O 1
ATOM 853 N N . ASP A 1 116 ? -10.57 12.43 18.016 1 75.38 116 ASP A N 1
ATOM 854 C CA . ASP A 1 116 ? -9.742 12.117 19.172 1 75.38 116 ASP A CA 1
ATOM 855 C C . ASP A 1 116 ? -8.258 12.219 18.828 1 75.38 116 ASP A C 1
ATOM 857 O O . ASP A 1 116 ? -7.398 11.891 19.656 1 75.38 116 ASP A O 1
ATOM 861 N N . ILE A 1 117 ? -8.055 12.766 17.688 1 82.38 117 ILE A N 1
ATOM 862 C CA . ILE A 1 117 ? -6.656 12.852 17.281 1 82.38 117 ILE A CA 1
ATOM 863 C C . ILE A 1 117 ? -6.008 14.07 17.922 1 82.38 117 ILE A C 1
ATOM 865 O O . ILE A 1 117 ? -6.441 15.203 17.703 1 82.38 117 ILE A O 1
ATOM 869 N N . LYS A 1 118 ? -4.973 13.852 18.688 1 77.5 118 LYS A N 1
ATOM 870 C CA . LYS A 1 118 ? -4.285 14.938 19.375 1 77.5 118 LYS A CA 1
ATOM 871 C C . LYS A 1 118 ? -3.084 15.43 18.578 1 77.5 118 LYS A C 1
ATOM 873 O O . LYS A 1 118 ? -2.801 16.625 18.562 1 77.5 118 LYS A O 1
ATOM 878 N N . GLU A 1 119 ? -2.404 14.453 17.969 1 84.69 119 GLU A N 1
ATOM 879 C CA . GLU A 1 119 ? -1.259 14.773 17.125 1 84.69 119 GLU A CA 1
ATOM 880 C C . GLU A 1 119 ? -1.377 14.102 15.766 1 84.69 119 GLU A C 1
ATOM 882 O O . GLU A 1 119 ? -1.701 12.914 15.672 1 84.69 119 GLU A O 1
ATOM 887 N N . PRO A 1 120 ? -1.064 14.914 14.766 1 91 120 PRO A N 1
ATOM 888 C CA . PRO A 1 120 ? -1.142 14.32 13.43 1 91 120 PRO A CA 1
ATOM 889 C C . PRO A 1 120 ? -0.2 13.133 13.258 1 91 120 PRO A C 1
ATOM 891 O O . PRO A 1 120 ? 0.909 13.133 13.805 1 91 120 PRO A O 1
ATOM 894 N N . TYR A 1 121 ? -0.635 12.156 12.5 1 94.44 121 TYR A N 1
ATOM 895 C CA . TYR A 1 121 ? 0.158 11 12.086 1 94.44 121 TYR A CA 1
ATOM 896 C C . TYR A 1 121 ? -0.334 10.445 10.758 1 94.44 121 TYR A C 1
ATOM 898 O O . TYR A 1 121 ? -1.321 10.938 10.203 1 94.44 121 TYR A O 1
ATOM 906 N N . GLY A 1 122 ? 0.414 9.5 10.273 1 96.5 122 GLY A N 1
ATOM 907 C CA . GLY A 1 122 ? -0.02 8.906 9.023 1 96.5 122 GLY A CA 1
ATOM 908 C C . GLY A 1 122 ? 0.441 7.473 8.852 1 96.5 122 GLY A C 1
ATOM 909 O O . GLY A 1 122 ? 1.393 7.039 9.508 1 96.5 122 GLY A O 1
ATOM 910 N N . PHE A 1 123 ? -0.278 6.762 8.031 1 98.38 123 PHE A N 1
ATOM 911 C CA . PHE A 1 123 ? 0.16 5.492 7.457 1 98.38 123 PHE A CA 1
ATOM 912 C C . PHE A 1 123 ? 0.151 5.555 5.938 1 98.38 123 PHE A C 1
ATOM 914 O O . PHE A 1 123 ? -0.841 5.969 5.332 1 98.38 123 PHE A O 1
ATOM 921 N N . GLU A 1 124 ? 1.275 5.168 5.422 1 98.56 124 GLU A N 1
ATOM 922 C CA . GLU A 1 124 ? 1.447 5.324 3.979 1 98.56 124 GLU A CA 1
ATOM 923 C C . GLU A 1 124 ? 2.184 4.129 3.379 1 98.56 124 GLU A C 1
ATOM 925 O O . GLU A 1 124 ? 2.82 3.359 4.102 1 98.56 124 GLU A O 1
ATOM 930 N N . ILE A 1 125 ? 2.029 3.996 2.107 1 98.75 125 ILE A N 1
ATOM 931 C CA . ILE A 1 125 ? 2.691 2.975 1.305 1 98.75 125 ILE A CA 1
ATOM 932 C C . ILE A 1 125 ? 3.836 3.602 0.512 1 98.75 125 ILE A C 1
ATOM 934 O O . ILE A 1 125 ? 3.65 4.617 -0.161 1 98.75 125 ILE A O 1
ATOM 938 N N . LEU A 1 126 ? 5.008 3.016 0.655 1 98.56 126 LEU A N 1
ATOM 939 C CA . LEU A 1 126 ? 6.16 3.469 -0.117 1 98.56 126 LEU A CA 1
ATOM 940 C C . LEU A 1 126 ? 6.535 2.443 -1.181 1 98.56 126 LEU A C 1
ATOM 942 O O . LEU A 1 126 ? 6.582 1.242 -0.903 1 98.56 126 LEU A O 1
ATOM 946 N N . LYS A 1 127 ? 6.723 2.898 -2.324 1 98.44 127 LYS A N 1
ATOM 947 C CA . LYS A 1 127 ? 7.305 2.105 -3.406 1 98.44 127 LYS A CA 1
ATOM 948 C C . LYS A 1 127 ? 8.633 2.699 -3.871 1 98.44 127 LYS A C 1
ATOM 950 O O . LYS A 1 127 ? 8.773 3.92 -3.965 1 98.44 127 LYS A O 1
ATOM 955 N N . CYS A 1 128 ? 9.516 1.827 -4.164 1 98.38 128 CYS A N 1
ATOM 956 C CA . CYS A 1 128 ? 10.836 2.244 -4.629 1 98.38 128 CYS A CA 1
ATOM 957 C C . CYS A 1 128 ? 11.188 1.552 -5.941 1 98.38 128 CYS A C 1
ATOM 959 O O . CYS A 1 128 ? 10.93 0.358 -6.105 1 98.38 128 CYS A O 1
ATOM 961 N N . SER A 1 129 ? 11.711 2.275 -6.832 1 98 129 SER A N 1
ATOM 962 C CA . SER A 1 129 ? 12.344 1.751 -8.039 1 98 129 SER A CA 1
ATOM 963 C C . SER A 1 129 ? 13.812 2.174 -8.117 1 98 129 SER A C 1
ATOM 965 O O . SER A 1 129 ? 14.133 3.352 -7.938 1 98 129 SER A O 1
ATOM 967 N N . THR A 1 130 ? 14.695 1.264 -8.422 1 98.31 130 THR A N 1
ATOM 968 C CA . THR A 1 130 ? 16.125 1.56 -8.438 1 98.31 130 THR A CA 1
ATOM 969 C C . THR A 1 130 ? 16.875 0.541 -9.289 1 98.31 130 THR A C 1
ATOM 971 O O . THR A 1 130 ? 16.438 -0.608 -9.414 1 98.31 130 THR A O 1
ATOM 974 N N . ALA A 1 131 ? 17.922 0.978 -9.867 1 97.38 131 ALA A N 1
ATOM 975 C CA . ALA A 1 131 ? 18.844 0.087 -10.578 1 97.38 131 ALA A CA 1
ATOM 976 C C . ALA A 1 131 ? 19.906 -0.471 -9.633 1 97.38 131 ALA A C 1
ATOM 978 O O . ALA A 1 131 ? 20.703 -1.326 -10.023 1 97.38 131 ALA A O 1
ATOM 979 N N . SER A 1 132 ? 19.922 0.067 -8.414 1 97.12 132 SER A N 1
ATOM 980 C CA . SER A 1 132 ? 20.922 -0.386 -7.445 1 97.12 132 SER A CA 1
ATOM 981 C C . SER A 1 132 ? 20.812 -1.888 -7.199 1 97.12 132 SER A C 1
ATOM 983 O O . SER A 1 132 ? 19.719 -2.396 -6.918 1 97.12 132 SER A O 1
ATOM 985 N N . GLN A 1 133 ? 21.875 -2.555 -7.293 1 95.75 133 GLN A N 1
ATOM 986 C CA . GLN A 1 133 ? 21.875 -3.98 -6.988 1 95.75 133 GLN A CA 1
ATOM 987 C C . GLN A 1 133 ? 21.703 -4.223 -5.492 1 95.75 133 GLN A C 1
ATOM 989 O O . GLN A 1 133 ? 21.016 -5.156 -5.078 1 95.75 133 GLN A O 1
ATOM 994 N N . GLU A 1 134 ? 22.328 -3.33 -4.73 1 94.94 134 GLU A N 1
ATOM 995 C CA . GLU A 1 134 ? 22.234 -3.443 -3.279 1 94.94 134 GLU A CA 1
ATOM 996 C C . GLU A 1 134 ? 20.797 -3.334 -2.799 1 94.94 134 GLU A C 1
ATOM 998 O O . GLU A 1 134 ? 20.375 -4.055 -1.892 1 94.94 134 GLU A O 1
ATOM 1003 N N . TYR A 1 135 ? 20.047 -2.51 -3.438 1 96.62 135 TYR A N 1
ATOM 1004 C CA . TYR A 1 135 ? 18.672 -2.244 -2.986 1 96.62 135 TYR A CA 1
ATOM 1005 C C . TYR A 1 135 ? 17.656 -2.807 -3.967 1 96.62 135 TYR A C 1
ATOM 1007 O O . TYR A 1 135 ? 16.516 -2.355 -4.008 1 96.62 135 TYR A O 1
ATOM 1015 N N . ARG A 1 136 ? 18.047 -3.748 -4.75 1 96.06 136 ARG A N 1
ATOM 1016 C CA . ARG A 1 136 ? 17.188 -4.34 -5.77 1 96.06 136 ARG A CA 1
ATOM 1017 C C . ARG A 1 136 ? 15.914 -4.898 -5.152 1 96.06 136 ARG A C 1
ATOM 1019 O O . ARG A 1 136 ? 14.844 -4.836 -5.766 1 96.06 136 ARG A O 1
ATOM 1026 N N . TRP A 1 137 ? 16.047 -5.387 -3.932 1 96 137 TRP A N 1
ATOM 1027 C CA . TRP A 1 137 ? 14.914 -6.016 -3.26 1 96 137 TRP A CA 1
ATOM 1028 C C . TRP A 1 137 ? 13.781 -5.02 -3.045 1 96 137 TRP A C 1
ATOM 1030 O O . TRP A 1 137 ? 12.617 -5.402 -2.965 1 96 137 TRP A O 1
ATOM 1040 N N . LEU A 1 138 ? 14.039 -3.771 -3.021 1 97.75 138 LEU A N 1
ATOM 1041 C CA . LEU A 1 138 ? 13.031 -2.742 -2.795 1 97.75 138 LEU A CA 1
ATOM 1042 C C . LEU A 1 138 ? 12.047 -2.674 -3.961 1 97.75 138 LEU A C 1
ATOM 1044 O O . LEU A 1 138 ? 10.914 -2.213 -3.799 1 97.75 138 LEU A O 1
ATOM 1048 N N . ASN A 1 139 ? 12.484 -3.158 -5.141 1 97.81 139 ASN A N 1
ATOM 1049 C CA . ASN A 1 139 ? 11.617 -3.117 -6.312 1 97.81 139 ASN A CA 1
ATOM 1050 C C . ASN A 1 139 ? 10.414 -4.043 -6.148 1 97.81 139 ASN A C 1
ATOM 1052 O O . ASN A 1 139 ? 9.414 -3.896 -6.855 1 97.81 139 ASN A O 1
ATOM 1056 N N . PHE A 1 140 ? 10.516 -4.969 -5.172 1 97.31 140 PHE A N 1
ATOM 1057 C CA . PHE A 1 140 ? 9.5 -6.008 -5.047 1 97.31 140 PHE A CA 1
ATOM 1058 C C . PHE A 1 140 ? 9.008 -6.105 -3.607 1 97.31 140 PHE A C 1
ATOM 1060 O O . PHE A 1 140 ? 8.5 -7.152 -3.188 1 97.31 140 PHE A O 1
ATOM 1067 N N . ALA A 1 141 ? 9.141 -5 -2.867 1 98.06 141 ALA A N 1
ATOM 1068 C CA . ALA A 1 141 ? 8.766 -5.008 -1.457 1 98.06 141 ALA A CA 1
ATOM 1069 C C . ALA A 1 141 ? 7.449 -4.27 -1.238 1 98.06 141 ALA A C 1
ATOM 1071 O O . ALA A 1 141 ? 7.164 -3.277 -1.914 1 98.06 141 ALA A O 1
ATOM 1072 N N . VAL A 1 142 ? 6.672 -4.762 -0.389 1 98.38 142 VAL A N 1
ATOM 1073 C CA . VAL A 1 142 ? 5.578 -3.979 0.176 1 98.38 142 VAL A CA 1
ATOM 1074 C C . VAL A 1 142 ? 6.062 -3.238 1.42 1 98.38 142 VAL A C 1
ATOM 1076 O O . VAL A 1 142 ? 6.461 -3.863 2.406 1 98.38 142 VAL A O 1
ATOM 1079 N N . LEU A 1 143 ? 6.066 -1.956 1.352 1 98.75 143 LEU A N 1
ATOM 1080 C CA . LEU A 1 143 ? 6.594 -1.107 2.414 1 98.75 143 LEU A CA 1
ATOM 1081 C C . LEU A 1 143 ? 5.5 -0.215 2.99 1 98.75 143 LEU A C 1
ATOM 1083 O O . LEU A 1 143 ? 4.789 0.464 2.244 1 98.75 143 LEU A O 1
ATOM 1087 N N . ILE A 1 144 ? 5.445 -0.194 4.266 1 98.5 144 ILE A N 1
ATOM 1088 C CA . ILE A 1 144 ? 4.543 0.674 5.016 1 98.5 144 ILE A CA 1
ATOM 1089 C C . ILE A 1 144 ? 5.352 1.704 5.801 1 98.5 144 ILE A C 1
ATOM 1091 O O . ILE A 1 144 ? 6.383 1.374 6.391 1 98.5 144 ILE A O 1
ATOM 1095 N N . ALA A 1 145 ? 4.809 2.855 5.863 1 98.25 145 ALA A N 1
ATOM 1096 C CA . ALA A 1 145 ? 5.484 3.895 6.637 1 98.25 145 ALA A CA 1
ATOM 1097 C C . ALA A 1 145 ? 4.566 4.461 7.719 1 98.25 145 ALA A C 1
ATOM 1099 O O . ALA A 1 145 ? 3.385 4.711 7.469 1 98.25 145 ALA A O 1
ATOM 1100 N N . ARG A 1 146 ? 5.09 4.605 8.867 1 98.12 146 ARG A N 1
ATOM 1101 C CA . ARG A 1 146 ? 4.5 5.469 9.891 1 98.12 146 ARG A CA 1
ATOM 1102 C C . ARG A 1 146 ? 5.055 6.883 9.797 1 98.12 146 ARG A C 1
ATOM 1104 O O . ARG A 1 146 ? 6.27 7.086 9.875 1 98.12 146 ARG A O 1
ATOM 1111 N N . VAL A 1 147 ? 4.16 7.801 9.703 1 97 147 VAL A N 1
ATOM 1112 C CA . VAL A 1 147 ? 4.578 9.172 9.43 1 97 147 VAL A CA 1
ATOM 1113 C C . VAL A 1 147 ? 4.426 10.016 10.695 1 97 147 VAL A C 1
ATOM 1115 O O . VAL A 1 147 ? 3.406 9.945 11.383 1 97 147 VAL A O 1
ATOM 1118 N N . SER A 1 148 ? 5.414 10.805 10.938 1 94.88 148 SER A N 1
ATOM 1119 C CA . SER A 1 148 ? 5.402 11.797 12.008 1 94.88 148 SER A CA 1
ATOM 1120 C C . SER A 1 148 ? 5.801 13.172 11.492 1 94.88 148 SER A C 1
ATOM 1122 O O . SER A 1 148 ? 6.633 13.281 10.586 1 94.88 148 SER A O 1
ATOM 1124 N N . PHE A 1 149 ? 5.254 14.133 12.078 1 91.69 149 PHE A N 1
ATOM 1125 C CA . PHE A 1 149 ? 5.512 15.523 11.719 1 91.69 149 PHE A CA 1
ATOM 1126 C C . PHE A 1 149 ? 6.297 16.234 12.812 1 91.69 149 PHE A C 1
ATOM 1128 O O . PHE A 1 149 ? 5.863 16.266 13.961 1 91.69 149 PHE A O 1
ATOM 1135 N N . ILE A 1 150 ? 7.355 16.703 12.406 1 90.38 150 ILE A N 1
ATOM 1136 C CA . ILE A 1 150 ? 8.18 17.469 13.336 1 90.38 150 ILE A CA 1
ATOM 1137 C C . ILE A 1 150 ? 7.926 18.969 13.148 1 90.38 150 ILE A C 1
ATOM 1139 O O . ILE A 1 150 ? 8.156 19.5 12.062 1 90.38 150 ILE A O 1
ATOM 1143 N N . MET A 1 151 ? 7.496 19.516 14.18 1 84.31 151 MET A N 1
ATOM 1144 C CA . MET A 1 151 ? 7.109 20.922 14.109 1 84.31 151 MET A CA 1
ATOM 1145 C C . MET A 1 151 ? 8.234 21.828 14.602 1 84.31 151 MET A C 1
ATOM 1147 O O . MET A 1 151 ? 8.945 21.484 15.555 1 84.31 151 MET A O 1
ATOM 1151 N N . GLY A 1 152 ? 8.391 22.891 13.898 1 80.69 152 GLY A N 1
ATOM 1152 C CA . GLY A 1 152 ? 9.25 23.984 14.336 1 80.69 152 GLY A CA 1
ATOM 1153 C C . GLY A 1 152 ? 8.5 25.281 14.555 1 80.69 152 GLY A C 1
ATOM 1154 O O . GLY A 1 152 ? 7.27 25.297 14.562 1 80.69 152 GLY A O 1
ATOM 1155 N N . ALA A 1 153 ? 9.297 26.328 14.758 1 78.06 153 ALA A N 1
ATOM 1156 C CA . ALA A 1 153 ? 8.734 27.641 15.062 1 78.06 153 ALA A CA 1
ATOM 1157 C C . ALA A 1 153 ? 7.844 28.125 13.922 1 78.06 153 ALA A C 1
ATOM 1159 O O . ALA A 1 153 ? 6.844 28.812 14.164 1 78.06 153 ALA A O 1
ATOM 1160 N N . ALA A 1 154 ? 8.195 27.812 12.688 1 74.38 154 ALA A N 1
ATOM 1161 C CA . ALA A 1 154 ? 7.5 28.359 11.523 1 74.38 154 ALA A CA 1
ATOM 1162 C C . ALA A 1 154 ? 6.551 27.312 10.922 1 74.38 154 ALA A C 1
ATOM 1164 O O . ALA A 1 154 ? 6.043 27.5 9.812 1 74.38 154 ALA A O 1
ATOM 1165 N N . GLY A 1 155 ? 6.328 26.172 11.625 1 78 155 GLY A N 1
ATOM 1166 C CA . GLY A 1 155 ? 5.484 25.125 11.078 1 78 155 GLY A CA 1
ATOM 1167 C C . GLY A 1 155 ? 6.188 23.781 10.992 1 78 155 GLY A C 1
ATOM 1168 O O . GLY A 1 155 ? 6.965 23.422 11.875 1 78 155 GLY A O 1
ATOM 1169 N N . ILE A 1 156 ? 5.906 23.078 9.914 1 83.12 156 ILE A N 1
ATOM 1170 C CA . ILE A 1 156 ? 6.512 21.766 9.773 1 83.12 156 ILE A CA 1
ATOM 1171 C C . ILE A 1 156 ? 7.984 21.906 9.406 1 83.12 156 ILE A C 1
ATOM 1173 O O . ILE A 1 156 ? 8.312 22.438 8.344 1 83.12 156 ILE A O 1
ATOM 1177 N N . GLU A 1 157 ? 8.766 21.484 10.273 1 89.81 157 GLU A N 1
ATOM 1178 C CA . GLU A 1 157 ? 10.211 21.5 10.039 1 89.81 157 GLU A CA 1
ATOM 1179 C C . GLU A 1 157 ? 10.641 20.297 9.188 1 89.81 157 GLU A C 1
ATOM 1181 O O . GLU A 1 157 ? 11.461 20.453 8.273 1 89.81 157 GLU A O 1
ATOM 1186 N N . SER A 1 158 ? 10.102 19.109 9.516 1 95.12 158 SER A N 1
ATOM 1187 C CA . SER A 1 158 ? 10.383 17.906 8.734 1 95.12 158 SER A CA 1
ATOM 1188 C C . SER A 1 158 ? 9.273 16.875 8.898 1 95.12 158 SER A C 1
ATOM 1190 O O . SER A 1 158 ? 8.461 16.969 9.812 1 95.12 158 SER A O 1
ATOM 1192 N N . VAL A 1 159 ? 9.195 16.062 7.98 1 96.38 159 VAL A N 1
ATOM 1193 C CA . VAL A 1 159 ? 8.312 14.891 8.047 1 96.38 159 VAL A CA 1
ATOM 1194 C C . VAL A 1 159 ? 9.148 13.617 8.047 1 96.38 159 VAL A C 1
ATOM 1196 O O . VAL A 1 159 ? 10.047 13.453 7.215 1 96.38 159 VAL A O 1
ATOM 1199 N N . GLU A 1 160 ? 8.82 12.758 8.992 1 97.62 160 GLU A N 1
ATOM 1200 C CA . GLU A 1 160 ? 9.586 11.523 9.141 1 97.62 160 GLU A CA 1
ATOM 1201 C C . GLU A 1 160 ? 8.727 10.305 8.828 1 97.62 160 GLU A C 1
ATOM 1203 O O . GLU A 1 160 ? 7.605 10.188 9.328 1 97.62 160 GLU A O 1
ATOM 1208 N N . TYR A 1 161 ? 9.289 9.438 8.023 1 98.31 161 TYR A N 1
ATOM 1209 C CA . TYR A 1 161 ? 8.68 8.172 7.641 1 98.31 161 TYR A CA 1
ATOM 1210 C C . TYR A 1 161 ? 9.484 6.992 8.18 1 98.31 161 TYR A C 1
ATOM 1212 O O . TYR A 1 161 ? 10.555 6.672 7.656 1 98.31 161 TYR A O 1
ATOM 1220 N N . LYS A 1 162 ? 8.992 6.383 9.227 1 98.38 162 LYS A N 1
ATOM 1221 C CA . LYS A 1 162 ? 9.57 5.098 9.609 1 98.38 162 LYS A CA 1
ATOM 1222 C C . LYS A 1 162 ? 9.016 3.967 8.75 1 98.38 162 LYS A C 1
ATOM 1224 O O . LYS A 1 162 ? 7.828 3.652 8.812 1 98.38 162 LYS A O 1
ATOM 1229 N N . VAL A 1 163 ? 9.914 3.373 7.973 1 98.69 163 VAL A N 1
ATOM 1230 C CA . VAL A 1 163 ? 9.461 2.471 6.918 1 98.69 163 VAL A CA 1
ATOM 1231 C C . VAL A 1 163 ? 9.664 1.021 7.355 1 98.69 163 VAL A C 1
ATOM 1233 O O . VAL A 1 163 ? 10.742 0.656 7.836 1 98.69 163 VAL A O 1
ATOM 1236 N N . PHE A 1 164 ? 8.656 0.234 7.121 1 98.62 164 PHE A N 1
ATOM 1237 C CA . PHE A 1 164 ? 8.641 -1.175 7.492 1 98.62 164 PHE A CA 1
ATOM 1238 C C . PHE A 1 164 ? 8.43 -2.057 6.27 1 98.62 164 PHE A C 1
ATOM 1240 O O . PHE A 1 164 ? 7.574 -1.765 5.43 1 98.62 164 PHE A O 1
ATOM 1247 N N . HIS A 1 165 ? 9.18 -3.104 6.164 1 98.5 165 HIS A N 1
ATOM 1248 C CA . HIS A 1 165 ? 8.992 -4.152 5.168 1 98.5 165 HIS A CA 1
ATOM 1249 C C . HIS A 1 165 ? 8.023 -5.223 5.668 1 98.5 165 HIS A C 1
ATOM 1251 O O . HIS A 1 165 ? 8.195 -5.754 6.766 1 98.5 165 HIS A O 1
ATOM 1257 N N . VAL A 1 166 ? 6.965 -5.473 4.871 1 98 166 VAL A N 1
ATOM 1258 C CA . VAL A 1 166 ? 6.016 -6.535 5.199 1 98 166 VAL A CA 1
ATOM 1259 C C . VAL A 1 166 ? 6.621 -7.895 4.852 1 98 166 VAL A C 1
ATOM 1261 O O . VAL A 1 166 ? 6.98 -8.148 3.699 1 98 166 VAL A O 1
ATOM 1264 N N . THR A 1 167 ? 6.723 -8.711 5.867 1 93.44 167 THR A N 1
ATOM 1265 C CA . THR A 1 167 ? 7.367 -10.008 5.668 1 93.44 167 THR A CA 1
ATOM 1266 C C . THR A 1 167 ? 6.582 -11.109 6.367 1 93.44 167 THR A C 1
ATOM 1268 O O . THR A 1 167 ? 5.625 -10.836 7.094 1 93.44 167 THR A O 1
ATOM 1271 N N . LYS A 1 168 ? 6.953 -12.398 6.094 1 86.44 168 LYS A N 1
ATOM 1272 C CA . LYS A 1 168 ? 6.328 -13.57 6.688 1 86.44 168 LYS A CA 1
ATOM 1273 C C . LYS A 1 168 ? 6.766 -13.758 8.141 1 86.44 168 LYS A C 1
ATOM 1275 O O . LYS A 1 168 ? 7.906 -13.453 8.492 1 86.44 168 LYS A O 1
ATOM 1280 N N . MET B 1 1 ? 8.781 5.961 18.359 1 69.44 1 MET B N 1
ATOM 1281 C CA . MET B 1 1 ? 7.488 5.797 17.703 1 69.44 1 MET B CA 1
ATOM 1282 C C . MET B 1 1 ? 7.141 4.32 17.547 1 69.44 1 MET B C 1
ATOM 1284 O O . MET B 1 1 ? 7.992 3.514 17.172 1 69.44 1 MET B O 1
ATOM 1288 N N . ALA B 1 2 ? 6.004 3.965 18.016 1 77.5 2 ALA B N 1
ATOM 1289 C CA . ALA B 1 2 ? 5.656 2.549 18.094 1 77.5 2 ALA B CA 1
ATOM 1290 C C . ALA B 1 2 ? 5.465 1.942 16.703 1 77.5 2 ALA B C 1
ATOM 1292 O O . ALA B 1 2 ? 5.09 2.643 15.766 1 77.5 2 ALA B O 1
ATOM 1293 N N . THR B 1 3 ? 5.879 0.75 16.5 1 87.88 3 THR B N 1
ATOM 1294 C CA . THR B 1 3 ? 5.586 -0.046 15.312 1 87.88 3 THR B CA 1
ATOM 1295 C C . THR B 1 3 ? 4.078 -0.14 15.078 1 87.88 3 THR B C 1
ATOM 1297 O O . THR B 1 3 ? 3.314 -0.358 16.031 1 87.88 3 THR B O 1
ATOM 1300 N N . PRO B 1 4 ? 3.689 0.122 13.898 1 94.88 4 PRO B N 1
ATOM 1301 C CA . PRO B 1 4 ? 2.26 -0.033 13.617 1 94.88 4 PRO B CA 1
ATOM 1302 C C . PRO B 1 4 ? 1.741 -1.431 13.953 1 94.88 4 PRO B C 1
ATOM 1304 O O . PRO B 1 4 ? 2.52 -2.389 13.992 1 94.88 4 PRO B O 1
ATOM 1307 N N . THR B 1 5 ? 0.521 -1.498 14.219 1 95 5 THR B N 1
ATOM 1308 C CA . THR B 1 5 ? -0.16 -2.764 14.461 1 95 5 THR B CA 1
ATOM 1309 C C . THR B 1 5 ? -0.976 -3.184 13.242 1 95 5 THR B C 1
ATOM 1311 O O . THR B 1 5 ? -1.568 -2.34 12.562 1 95 5 THR B O 1
ATOM 1314 N N . LEU B 1 6 ? -0.975 -4.484 13.008 1 97.06 6 LEU B N 1
ATOM 1315 C CA . LEU B 1 6 ? -1.81 -5.055 11.953 1 97.06 6 LEU B CA 1
ATOM 1316 C C . LEU B 1 6 ? -3.02 -5.77 12.547 1 97.06 6 LEU B C 1
ATOM 1318 O O . LEU B 1 6 ? -2.875 -6.805 13.195 1 97.06 6 LEU B O 1
ATOM 1322 N N . LYS B 1 7 ? -4.145 -5.223 12.297 1 97.25 7 LYS B N 1
ATOM 1323 C CA . LYS B 1 7 ? -5.387 -5.816 12.789 1 97.25 7 LYS B CA 1
ATOM 1324 C C . LYS B 1 7 ? -6.145 -6.52 11.664 1 97.25 7 LYS B C 1
ATOM 1326 O O . LYS B 1 7 ? -6.574 -5.879 10.703 1 97.25 7 LYS B O 1
ATOM 1331 N N . HIS B 1 8 ? -6.352 -7.809 11.836 1 98 8 HIS B N 1
ATOM 1332 C CA . HIS B 1 8 ? -7.16 -8.516 10.852 1 98 8 HIS B CA 1
ATOM 1333 C C . HIS B 1 8 ? -8.594 -7.988 10.828 1 98 8 HIS B C 1
ATOM 1335 O O . HIS B 1 8 ? -9.258 -7.949 11.867 1 98 8 HIS B O 1
ATOM 1341 N N . VAL B 1 9 ? -9.109 -7.648 9.594 1 98.12 9 VAL B N 1
ATOM 1342 C CA . VAL B 1 9 ? -10.414 -7.004 9.586 1 98.12 9 VAL B CA 1
ATOM 1343 C C . VAL B 1 9 ? -11.375 -7.793 8.703 1 98.12 9 VAL B C 1
ATOM 1345 O O . VAL B 1 9 ? -12.586 -7.82 8.953 1 98.12 9 VAL B O 1
ATOM 1348 N N . PHE B 1 10 ? -10.93 -8.406 7.629 1 98.5 10 PHE B N 1
ATOM 1349 C CA . PHE B 1 10 ? -11.75 -9.312 6.828 1 98.5 10 PHE B CA 1
ATOM 1350 C C . PHE B 1 10 ? -10.883 -10.156 5.906 1 98.5 10 PHE B C 1
ATOM 1352 O O . PHE B 1 10 ? -9.664 -9.961 5.836 1 98.5 10 PHE B O 1
ATOM 1359 N N . THR B 1 11 ? -11.5 -11.133 5.281 1 98.56 11 THR B N 1
ATOM 1360 C CA . THR B 1 11 ? -10.859 -12.008 4.309 1 98.56 11 THR B CA 1
ATOM 1361 C C . THR B 1 11 ? -11.609 -11.984 2.982 1 98.56 11 THR B C 1
ATOM 1363 O O . THR B 1 11 ? -12.844 -12.031 2.959 1 98.56 11 THR B O 1
ATOM 1366 N N . VAL B 1 12 ? -10.914 -11.844 1.945 1 98.75 12 VAL B N 1
ATOM 1367 C CA . VAL B 1 12 ? -11.469 -11.938 0.598 1 98.75 12 VAL B CA 1
ATOM 1368 C C . VAL B 1 12 ? -11.062 -13.266 -0.033 1 98.75 12 VAL B C 1
ATOM 1370 O O . VAL B 1 12 ? -9.883 -13.641 -0.004 1 98.75 12 VAL B O 1
ATOM 1373 N N . SER B 1 13 ? -11.953 -13.977 -0.547 1 98.44 13 SER B N 1
ATOM 1374 C CA . SER B 1 13 ? -11.703 -15.18 -1.335 1 98.44 13 SER B CA 1
ATOM 1375 C C . SER B 1 13 ? -12.273 -15.047 -2.744 1 98.44 13 SER B C 1
ATOM 1377 O O . SER B 1 13 ? -13.461 -14.75 -2.914 1 98.44 13 SER B O 1
ATOM 1379 N N . ILE B 1 14 ? -11.406 -15.266 -3.73 1 98.38 14 ILE B N 1
ATOM 1380 C CA . ILE B 1 14 ? -11.883 -15.117 -5.102 1 98.38 14 ILE B CA 1
ATOM 1381 C C . ILE B 1 14 ? -11.578 -16.391 -5.891 1 98.38 14 ILE B C 1
ATOM 1383 O O . ILE B 1 14 ? -10.672 -17.141 -5.539 1 98.38 14 ILE B O 1
ATOM 1387 N N . THR B 1 15 ? -12.305 -16.531 -6.973 1 96.56 15 THR B N 1
ATOM 1388 C CA . THR B 1 15 ? -12.148 -17.688 -7.867 1 96.56 15 THR B CA 1
ATOM 1389 C C . THR B 1 15 ? -11.758 -17.219 -9.266 1 96.56 15 THR B C 1
ATOM 1391 O O . THR B 1 15 ? -12.57 -16.641 -9.984 1 96.56 15 THR B O 1
ATOM 1394 N N . PRO B 1 16 ? -10.531 -17.547 -9.648 1 94.38 16 PRO B N 1
ATOM 1395 C CA . PRO B 1 16 ? -10.117 -17.156 -11 1 94.38 16 PRO B CA 1
ATOM 1396 C C . PRO B 1 16 ? -10.406 -18.25 -12.031 1 94.38 16 PRO B C 1
ATOM 1398 O O . PRO B 1 16 ? -10.422 -19.438 -11.703 1 94.38 16 PRO B O 1
ATOM 1401 N N . LYS B 1 17 ? -10.625 -17.781 -13.305 1 91.5 17 LYS B N 1
ATOM 1402 C CA . LYS B 1 17 ? -10.523 -18.703 -14.438 1 91.5 17 LYS B CA 1
ATOM 1403 C C . LYS B 1 17 ? -9.07 -19.031 -14.758 1 91.5 17 LYS B C 1
ATOM 1405 O O . LYS B 1 17 ? -8.156 -18.453 -14.164 1 91.5 17 LYS B O 1
ATOM 1410 N N . ALA B 1 18 ? -8.969 -19.969 -15.703 1 87.44 18 ALA B N 1
ATOM 1411 C CA . ALA B 1 18 ? -7.633 -20.234 -16.219 1 87.44 18 ALA B CA 1
ATOM 1412 C C . ALA B 1 18 ? -7.004 -18.984 -16.812 1 87.44 18 ALA B C 1
ATOM 1414 O O . ALA B 1 18 ? -7.691 -18.188 -17.469 1 87.44 18 ALA B O 1
ATOM 1415 N N . PRO B 1 19 ? -5.781 -18.844 -16.594 1 88.88 19 PRO B N 1
ATOM 1416 C CA . PRO B 1 19 ? -5.141 -17.625 -17.078 1 88.88 19 PRO B CA 1
ATOM 1417 C C . PRO B 1 19 ? -5.023 -17.578 -18.594 1 88.88 19 PRO B C 1
ATOM 1419 O O . PRO B 1 19 ? -4.906 -18.625 -19.25 1 88.88 19 PRO B O 1
ATOM 1422 N N . ILE B 1 20 ? -5.094 -16.391 -19.109 1 89.62 20 ILE B N 1
ATOM 1423 C CA . ILE B 1 20 ? -4.688 -16.078 -20.469 1 89.62 20 ILE B CA 1
ATOM 1424 C C . ILE B 1 20 ? -3.244 -15.586 -20.484 1 89.62 20 ILE B C 1
ATOM 1426 O O . ILE B 1 20 ? -2.928 -14.57 -19.859 1 89.62 20 ILE B O 1
ATOM 1430 N N . ASN B 1 21 ? -2.396 -16.312 -21.203 1 88.81 21 ASN B N 1
ATOM 1431 C CA . ASN B 1 21 ? -0.993 -15.93 -21.297 1 88.81 21 ASN B CA 1
ATOM 1432 C C . ASN B 1 21 ? -0.752 -14.977 -22.469 1 88.81 21 ASN B C 1
ATOM 1434 O O . ASN B 1 21 ? -0.929 -15.359 -23.625 1 88.81 21 ASN B O 1
ATOM 1438 N N . VAL B 1 22 ? -0.351 -13.844 -22.203 1 87.38 22 VAL B N 1
ATOM 1439 C CA . VAL B 1 22 ? -0.077 -12.844 -23.234 1 87.38 22 VAL B CA 1
ATOM 1440 C C . VAL B 1 22 ? 1.339 -13.031 -23.781 1 87.38 22 VAL B C 1
ATOM 1442 O O . VAL B 1 22 ? 1.581 -12.859 -24.969 1 87.38 22 VAL B O 1
ATOM 1445 N N . GLY B 1 23 ? 2.199 -13.414 -22.891 1 88 23 GLY B N 1
ATOM 1446 C CA . GLY B 1 23 ? 3.582 -13.633 -23.281 1 88 23 GLY B CA 1
ATOM 1447 C C . GLY B 1 23 ? 4.516 -12.531 -22.828 1 88 23 GLY B C 1
ATOM 1448 O O . GLY B 1 23 ? 4.215 -11.805 -21.875 1 88 23 GLY B O 1
ATOM 1449 N N . GLU B 1 24 ? 5.672 -12.5 -23.422 1 90.25 24 GLU B N 1
ATOM 1450 C CA . GLU B 1 24 ? 6.727 -11.562 -23.062 1 90.25 24 GLU B CA 1
ATOM 1451 C C . GLU B 1 24 ? 6.414 -10.156 -23.578 1 90.25 24 GLU B C 1
ATOM 1453 O O . GLU B 1 24 ? 6.082 -9.984 -24.75 1 90.25 24 GLU B O 1
ATOM 1458 N N . THR B 1 25 ? 6.43 -9.219 -22.703 1 91.19 25 THR B N 1
ATOM 1459 C CA . THR B 1 25 ? 6.312 -7.805 -23.047 1 91.19 25 THR B CA 1
ATOM 1460 C C . THR B 1 25 ? 7.535 -7.027 -22.562 1 91.19 25 THR B C 1
ATOM 1462 O O . THR B 1 25 ? 8.344 -7.551 -21.797 1 91.19 25 THR B O 1
ATOM 1465 N N . PRO B 1 26 ? 7.648 -5.77 -22.953 1 90.25 26 PRO B N 1
ATOM 1466 C CA . PRO B 1 26 ? 8.75 -4.965 -22.422 1 90.25 26 PRO B CA 1
ATOM 1467 C C . PRO B 1 26 ? 8.688 -4.797 -20.906 1 90.25 26 PRO B C 1
ATOM 1469 O O . PRO B 1 26 ? 9.703 -4.527 -20.266 1 90.25 26 PRO B O 1
ATOM 1472 N N . ARG B 1 27 ? 7.629 -5.02 -20.25 1 89.25 27 ARG B N 1
ATOM 1473 C CA . ARG B 1 27 ? 7.461 -4.82 -18.812 1 89.25 27 ARG B CA 1
ATOM 1474 C C . ARG B 1 27 ? 7.594 -6.137 -18.062 1 89.25 27 ARG B C 1
ATOM 1476 O O . ARG B 1 27 ? 7.578 -6.156 -16.828 1 89.25 27 ARG B O 1
ATOM 1483 N N . GLY B 1 28 ? 7.668 -7.168 -18.781 1 91 28 GLY B N 1
ATOM 1484 C CA . GLY B 1 28 ? 7.664 -8.492 -18.188 1 91 28 GLY B CA 1
ATOM 1485 C C . GLY B 1 28 ? 6.676 -9.438 -18.844 1 91 28 GLY B C 1
ATOM 1486 O O . GLY B 1 28 ? 5.984 -9.062 -19.797 1 91 28 GLY B O 1
ATOM 1487 N N . LYS B 1 29 ? 6.629 -10.633 -18.328 1 93.31 29 LYS B N 1
ATOM 1488 C CA . LYS B 1 29 ? 5.66 -11.594 -18.859 1 93.31 29 LYS B CA 1
ATOM 1489 C C . LYS B 1 29 ? 4.27 -11.344 -18.281 1 93.31 29 LYS B C 1
ATOM 1491 O O . LYS B 1 29 ? 4.117 -11.172 -17.062 1 93.31 29 LYS B O 1
ATOM 1496 N N . ALA B 1 30 ? 3.283 -11.312 -19.188 1 92.88 30 ALA B N 1
ATOM 1497 C CA . ALA B 1 30 ? 1.952 -10.898 -18.75 1 92.88 30 ALA B CA 1
ATOM 1498 C C . ALA B 1 30 ? 0.982 -12.078 -18.781 1 92.88 30 ALA B C 1
ATOM 1500 O O . ALA B 1 30 ? 0.955 -12.852 -19.734 1 92.88 30 ALA B O 1
ATOM 1501 N N . ASN B 1 31 ? 0.261 -12.172 -17.656 1 92.75 31 ASN B N 1
ATOM 1502 C CA . ASN B 1 31 ? -0.892 -13.062 -17.547 1 92.75 31 ASN B CA 1
ATOM 1503 C C . ASN B 1 31 ? -2.143 -12.297 -17.109 1 92.75 31 ASN B C 1
ATOM 1505 O O . ASN B 1 31 ? -2.068 -11.391 -16.281 1 92.75 31 ASN B O 1
ATOM 1509 N N . TRP B 1 32 ? -3.227 -12.734 -17.656 1 93.25 32 TRP B N 1
ATOM 1510 C CA . TRP B 1 32 ? -4.492 -12.125 -17.25 1 93.25 32 TRP B CA 1
ATOM 1511 C C . TRP B 1 32 ? -5.41 -13.164 -16.625 1 93.25 32 TRP B C 1
ATOM 1513 O O . TRP B 1 32 ? -5.547 -14.281 -17.125 1 93.25 32 TRP B O 1
ATOM 1523 N N . PHE B 1 33 ? -6.016 -12.805 -15.531 1 94.62 33 PHE B N 1
ATOM 1524 C CA . PHE B 1 33 ? -6.973 -13.648 -14.828 1 94.62 33 PHE B CA 1
ATOM 1525 C C . PHE B 1 33 ? -8.336 -12.969 -14.742 1 94.62 33 PHE B C 1
ATOM 1527 O O . PHE B 1 33 ? -8.438 -11.852 -14.234 1 94.62 33 PHE B O 1
ATOM 1534 N N . GLU B 1 34 ? -9.312 -13.672 -15.203 1 96.25 34 GLU B N 1
ATOM 1535 C CA . GLU B 1 34 ? -10.688 -13.25 -14.945 1 96.25 34 GLU B CA 1
ATOM 1536 C C . GLU B 1 34 ? -11.211 -13.836 -13.641 1 96.25 34 GLU B C 1
ATOM 1538 O O . GLU B 1 34 ? -11.031 -15.023 -13.375 1 96.25 34 GLU B O 1
ATOM 1543 N N . ILE B 1 35 ? -11.82 -13.016 -12.883 1 97.62 35 ILE B N 1
ATOM 1544 C CA . ILE B 1 35 ? -12.414 -13.492 -11.641 1 97.62 35 ILE B CA 1
ATOM 1545 C C . ILE B 1 35 ? -13.891 -13.812 -11.867 1 97.62 35 ILE B C 1
ATOM 1547 O O . ILE B 1 35 ? -14.633 -12.992 -12.414 1 97.62 35 ILE B O 1
ATOM 1551 N N . THR B 1 36 ? -14.352 -14.914 -11.391 1 97.31 36 THR B N 1
ATOM 1552 C CA . THR B 1 36 ? -15.711 -15.375 -11.648 1 97.31 36 THR B CA 1
ATOM 1553 C C . THR B 1 36 ? -16.609 -15.117 -10.438 1 97.31 36 THR B C 1
ATOM 1555 O O . THR B 1 36 ? -17.828 -15.172 -10.539 1 97.31 36 THR B O 1
ATOM 1558 N N . GLY B 1 37 ? -16.062 -14.953 -9.344 1 97.94 37 GLY B N 1
ATOM 1559 C CA . GLY B 1 37 ? -16.797 -14.695 -8.117 1 97.94 37 GLY B CA 1
ATOM 1560 C C . GLY B 1 37 ? -15.938 -14.797 -6.875 1 97.94 37 GLY B C 1
ATOM 1561 O O . GLY B 1 37 ? -14.711 -14.906 -6.969 1 97.94 37 GLY B O 1
ATOM 1562 N N . GLY B 1 38 ? -16.625 -14.711 -5.684 1 98.25 38 GLY B N 1
ATOM 1563 C CA . GLY B 1 38 ? -15.969 -14.797 -4.395 1 98.25 38 GLY B CA 1
ATOM 1564 C C . GLY B 1 38 ? -16.781 -14.203 -3.26 1 98.25 38 GLY B C 1
ATOM 1565 O O . GLY B 1 38 ? -17.953 -13.898 -3.43 1 98.25 38 GLY B O 1
ATOM 1566 N N . THR B 1 39 ? -16.062 -14.125 -2.135 1 98.69 39 THR B N 1
ATOM 1567 C CA . THR B 1 39 ? -16.734 -13.602 -0.951 1 98.69 39 THR B CA 1
ATOM 1568 C C . THR B 1 39 ? -15.773 -12.766 -0.11 1 98.69 39 THR B C 1
ATOM 1570 O O . THR B 1 39 ? -14.555 -12.938 -0.199 1 98.69 39 THR B O 1
ATOM 1573 N N . ILE B 1 40 ? -16.359 -11.852 0.574 1 98.81 40 ILE B N 1
ATOM 1574 C CA . ILE B 1 40 ? -15.695 -11.172 1.679 1 98.81 40 ILE B CA 1
ATOM 1575 C C . ILE B 1 40 ? -16.344 -11.578 3 1 98.81 40 ILE B C 1
ATOM 1577 O O . ILE B 1 40 ? -17.562 -11.5 3.152 1 98.81 40 ILE B O 1
ATOM 1581 N N . THR B 1 41 ? -15.523 -12.016 3.926 1 98.69 41 THR B N 1
ATOM 1582 C CA . THR B 1 41 ? -16.031 -12.438 5.227 1 98.69 41 THR B CA 1
ATOM 1583 C C . THR B 1 41 ? -15.297 -11.703 6.352 1 98.69 41 THR B C 1
ATOM 1585 O O . THR B 1 41 ? -14.125 -11.352 6.215 1 98.69 41 THR B O 1
ATOM 1588 N N . GLY B 1 42 ? -15.984 -11.5 7.422 1 97.94 42 GLY B N 1
ATOM 1589 C CA . GLY B 1 42 ? -15.383 -10.891 8.602 1 97.94 42 GLY B CA 1
ATOM 1590 C C . GLY B 1 42 ? -14.445 -11.82 9.344 1 97.94 42 GLY B C 1
ATOM 1591 O O . GLY B 1 42 ? -14.297 -12.992 8.977 1 97.94 42 GLY B O 1
ATOM 1592 N N . VAL B 1 43 ? -13.891 -11.32 10.383 1 97.12 43 VAL B N 1
ATOM 1593 C CA . VAL B 1 43 ? -12.906 -12.062 11.172 1 97.12 43 VAL B CA 1
ATOM 1594 C C . VAL B 1 43 ? -13.578 -13.266 11.828 1 97.12 43 VAL B C 1
ATOM 1596 O O . VAL B 1 43 ? -12.961 -14.328 11.977 1 97.12 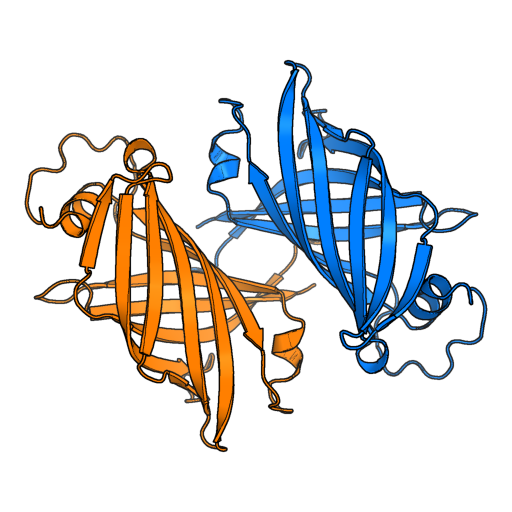43 VAL B O 1
ATOM 1599 N N . ASP B 1 44 ? -14.789 -13.133 12.078 1 97.31 44 ASP B N 1
ATOM 1600 C CA . ASP B 1 44 ? -15.531 -14.203 12.734 1 97.31 44 ASP B CA 1
ATOM 1601 C C . ASP B 1 44 ? -16.156 -15.148 11.719 1 97.31 44 ASP B C 1
ATOM 1603 O O . ASP B 1 44 ? -16.922 -16.047 12.078 1 97.31 44 ASP B O 1
ATOM 1607 N N . GLY B 1 45 ? -15.953 -14.922 10.531 1 96.62 45 GLY B N 1
ATOM 1608 C CA . GLY B 1 45 ? -16.469 -15.773 9.477 1 96.62 45 GLY B CA 1
ATOM 1609 C C . GLY B 1 45 ? -17.797 -15.297 8.93 1 96.62 45 GLY B C 1
ATOM 1610 O O . GLY B 1 45 ? -18.344 -15.891 7.996 1 96.62 45 GLY B O 1
ATOM 1611 N N . SER B 1 46 ? -18.312 -14.195 9.453 1 97.81 46 SER B N 1
ATOM 1612 C CA . SER B 1 46 ? -19.578 -13.688 8.969 1 97.81 46 SER B CA 1
ATOM 1613 C C . SER B 1 46 ? -19.469 -13.148 7.547 1 97.81 46 SER B C 1
ATOM 1615 O O . SER B 1 46 ? -18.453 -12.547 7.188 1 97.81 46 SER B O 1
ATOM 1617 N N . HIS B 1 47 ? -20.547 -13.297 6.871 1 98.31 47 HIS B N 1
ATOM 1618 C CA . HIS B 1 47 ? -20.594 -12.805 5.5 1 98.31 47 HIS B CA 1
ATOM 1619 C C . HIS B 1 47 ? -20.672 -11.289 5.461 1 98.31 47 HIS B C 1
ATOM 1621 O O . HIS B 1 47 ? -21.516 -10.688 6.145 1 98.31 47 HIS B O 1
ATOM 1627 N N . ILE B 1 48 ? -19.875 -10.688 4.629 1 98.31 48 ILE B N 1
ATOM 1628 C CA . ILE B 1 48 ? -19.906 -9.242 4.438 1 98.31 48 ILE B CA 1
ATOM 1629 C C . ILE B 1 48 ? -20.438 -8.922 3.039 1 98.31 48 ILE B C 1
ATOM 1631 O O . ILE B 1 48 ? -21.359 -8.117 2.885 1 98.31 48 ILE B O 1
ATOM 1635 N N . ALA B 1 49 ? -19.891 -9.555 2.016 1 98.69 49 ALA B N 1
ATOM 1636 C CA . ALA B 1 49 ? -20.266 -9.25 0.638 1 98.69 49 ALA B CA 1
ATOM 1637 C C . ALA B 1 49 ? -19.906 -10.398 -0.298 1 98.69 49 ALA B C 1
ATOM 1639 O O . ALA B 1 49 ? -19.094 -11.266 0.052 1 98.69 49 ALA B O 1
ATOM 1640 N N . ASP B 1 50 ? -20.531 -10.375 -1.486 1 98.75 50 ASP B N 1
ATOM 1641 C CA . ASP B 1 50 ? -20.141 -11.227 -2.607 1 98.75 50 ASP B CA 1
ATOM 1642 C C . ASP B 1 50 ? -19.297 -10.445 -3.623 1 98.75 50 ASP B C 1
ATOM 1644 O O . ASP B 1 50 ? -19.609 -9.289 -3.918 1 98.75 50 ASP B O 1
ATOM 1648 N N . VAL B 1 51 ? -18.25 -11.117 -4.086 1 98.62 51 VAL B N 1
ATOM 1649 C CA . VAL B 1 51 ? -17.5 -10.547 -5.188 1 98.62 51 VAL B CA 1
ATOM 1650 C C . VAL B 1 51 ? -18.188 -10.867 -6.516 1 98.62 51 VAL B C 1
ATOM 1652 O O . VAL B 1 51 ? -18.422 -12.031 -6.828 1 98.62 51 VAL B O 1
ATOM 1655 N N . ASN B 1 52 ? -18.484 -9.797 -7.293 1 96.88 52 ASN B N 1
ATOM 1656 C CA . ASN B 1 52 ? -19.125 -9.969 -8.594 1 96.88 52 ASN B CA 1
ATOM 1657 C C . ASN B 1 52 ? -18.156 -10.508 -9.633 1 96.88 52 ASN B C 1
ATOM 1659 O O . ASN B 1 52 ? -16.938 -10.273 -9.539 1 96.88 52 ASN B O 1
ATOM 1663 N N . SER B 1 53 ? -18.75 -11.125 -10.625 1 94.06 53 SER B N 1
ATOM 1664 C CA . SER B 1 53 ? -17.938 -11.508 -11.766 1 94.06 53 SER B CA 1
ATOM 1665 C C . SER B 1 53 ? -17.516 -10.289 -12.586 1 94.06 53 SER B C 1
ATOM 1667 O O . SER B 1 53 ? -18.109 -9.219 -12.469 1 94.06 53 SER B O 1
ATOM 1669 N N . GLY B 1 54 ? -16.391 -10.523 -13.344 1 89.25 54 GLY B N 1
ATOM 1670 C CA . GLY B 1 54 ? -15.992 -9.508 -14.305 1 89.25 54 GLY B CA 1
ATOM 1671 C C . GLY B 1 54 ? -14.734 -8.773 -13.891 1 89.25 54 GLY B C 1
ATOM 1672 O O . GLY B 1 54 ? -14.086 -8.125 -14.727 1 89.25 54 GLY B O 1
ATOM 1673 N N . GLY B 1 55 ? -14.344 -8.773 -12.641 1 94.38 55 GLY B N 1
ATOM 1674 C CA . GLY B 1 55 ? -13.031 -8.25 -12.281 1 94.38 55 GLY B CA 1
ATOM 1675 C C . GLY B 1 55 ? -11.891 -9.086 -12.82 1 94.38 55 GLY B C 1
ATOM 1676 O O . GLY B 1 55 ? -12.117 -10.094 -13.5 1 94.38 55 GLY B O 1
ATOM 1677 N N . GLY B 1 56 ? -10.711 -8.539 -12.555 1 97.06 56 GLY B N 1
ATOM 1678 C CA . GLY B 1 56 ? -9.578 -9.297 -13.07 1 97.06 56 GLY B CA 1
ATOM 1679 C C . GLY B 1 56 ? -8.242 -8.781 -12.578 1 97.06 56 GLY B C 1
ATOM 1680 O O . GLY B 1 56 ? -8.164 -7.711 -11.977 1 97.06 56 GLY B O 1
ATOM 1681 N N . ASP B 1 57 ? -7.246 -9.617 -12.812 1 97.25 57 ASP B N 1
ATOM 1682 C CA . ASP B 1 57 ? -5.855 -9.328 -12.461 1 97.25 57 ASP B CA 1
ATOM 1683 C C . ASP B 1 57 ? -4.977 -9.281 -13.711 1 97.25 57 ASP B C 1
ATOM 1685 O O . ASP B 1 57 ? -4.891 -10.258 -14.453 1 97.25 57 ASP B O 1
ATOM 1689 N N . TYR B 1 58 ? -4.406 -8.18 -13.898 1 95.69 58 TYR B N 1
ATOM 1690 C CA . TYR B 1 58 ? -3.383 -8.031 -14.93 1 95.69 58 TYR B CA 1
ATOM 1691 C C . TYR B 1 58 ? -1.989 -8.234 -14.344 1 95.69 58 TYR B C 1
ATOM 1693 O O . TYR B 1 58 ? -1.295 -7.262 -14.031 1 95.69 58 TYR B O 1
ATOM 1701 N N . LEU B 1 59 ? -1.573 -9.398 -14.352 1 96.19 59 LEU B N 1
ATOM 1702 C CA . LEU B 1 59 ? -0.377 -9.844 -13.648 1 96.19 59 LEU B CA 1
ATOM 1703 C C . LEU B 1 59 ? 0.863 -9.68 -14.516 1 96.19 59 LEU B C 1
ATOM 1705 O O . LEU B 1 59 ? 0.847 -10.023 -15.703 1 96.19 59 LEU B O 1
ATOM 1709 N N . THR B 1 60 ? 1.897 -9.133 -13.977 1 96.62 60 THR B N 1
ATOM 1710 C CA . THR B 1 60 ? 3.203 -9.062 -14.625 1 96.62 60 THR B CA 1
ATOM 1711 C C . THR B 1 60 ? 4.223 -9.922 -13.891 1 96.62 60 THR B C 1
ATOM 1713 O O . THR B 1 60 ? 4.43 -9.75 -12.688 1 96.62 60 THR B O 1
ATOM 1716 N N . ARG B 1 61 ? 4.949 -10.773 -14.617 1 94.69 61 ARG B N 1
ATOM 1717 C CA . ARG B 1 61 ? 5.902 -11.688 -13.984 1 94.69 61 ARG B CA 1
ATOM 1718 C C . ARG B 1 61 ? 7.34 -11.281 -14.305 1 94.69 61 ARG B C 1
ATOM 1720 O O . ARG B 1 61 ? 7.68 -11.047 -15.469 1 94.69 61 ARG B O 1
ATOM 1727 N N . PHE B 1 62 ? 8.039 -11.195 -13.273 1 92.75 62 PHE B N 1
ATOM 1728 C CA . PHE B 1 62 ? 9.492 -11.078 -13.359 1 92.75 62 PHE B CA 1
ATOM 1729 C C . PHE B 1 62 ? 10.156 -12.422 -13.086 1 92.75 62 PHE B C 1
ATOM 1731 O O . PHE B 1 62 ? 10.492 -12.742 -11.945 1 92.75 62 PHE B O 1
ATOM 1738 N N . VAL B 1 63 ? 10.406 -13.117 -14.125 1 87.88 63 VAL B N 1
ATOM 1739 C CA . VAL B 1 63 ? 10.727 -14.539 -14.07 1 87.88 63 VAL B CA 1
ATOM 1740 C C . VAL B 1 63 ? 12.055 -14.75 -13.344 1 87.88 63 VAL B C 1
ATOM 1742 O O . VAL B 1 63 ? 12.172 -15.633 -12.492 1 87.88 63 VAL B O 1
ATOM 1745 N N . GLU B 1 64 ? 12.992 -13.891 -13.656 1 85 64 GLU B N 1
ATOM 1746 C CA . GLU B 1 64 ? 14.32 -14.055 -13.062 1 85 64 GLU B CA 1
ATOM 1747 C C . GLU B 1 64 ? 14.289 -13.781 -11.562 1 85 64 GLU B C 1
ATOM 1749 O O . GLU B 1 64 ? 15.109 -14.312 -10.812 1 85 64 GLU B O 1
ATOM 1754 N N . ASP B 1 65 ? 13.312 -13.008 -11.117 1 87.69 65 ASP B N 1
ATOM 1755 C CA . ASP B 1 65 ? 13.203 -12.648 -9.703 1 87.69 65 ASP B CA 1
ATOM 1756 C C . ASP B 1 65 ? 12.219 -13.57 -8.984 1 87.69 65 ASP B C 1
ATOM 1758 O O . ASP B 1 65 ? 12.094 -13.508 -7.758 1 87.69 65 ASP B O 1
ATOM 1762 N N . ASN B 1 66 ? 11.477 -14.391 -9.719 1 89.5 66 ASN B N 1
ATOM 1763 C CA . ASN B 1 66 ? 10.43 -15.258 -9.188 1 89.5 66 ASN B CA 1
ATOM 1764 C C . ASN B 1 66 ? 9.352 -14.453 -8.461 1 89.5 66 ASN B C 1
ATOM 1766 O O . ASN B 1 66 ? 8.938 -14.812 -7.359 1 89.5 66 ASN B O 1
ATOM 1770 N N . VAL B 1 67 ? 9.016 -13.359 -9.016 1 94.94 67 VAL B N 1
ATOM 1771 C CA . VAL B 1 67 ? 8.008 -12.469 -8.445 1 94.94 67 VAL B CA 1
ATOM 1772 C C . VAL B 1 67 ? 6.973 -12.102 -9.508 1 94.94 67 VAL B C 1
ATOM 1774 O O . VAL B 1 67 ? 7.316 -11.922 -10.672 1 94.94 67 VAL B O 1
ATOM 1777 N N . ALA B 1 68 ? 5.754 -12.039 -9.109 1 96.12 68 ALA B N 1
ATOM 1778 C CA . ALA B 1 68 ? 4.676 -11.508 -9.938 1 96.12 68 ALA B CA 1
ATOM 1779 C C . ALA B 1 68 ? 4.07 -10.25 -9.312 1 96.12 68 ALA B C 1
ATOM 1781 O O . ALA B 1 68 ? 3.773 -10.227 -8.117 1 96.12 68 ALA B O 1
ATOM 1782 N N . GLU B 1 69 ? 3.939 -9.25 -10.086 1 97.81 69 GLU B N 1
ATOM 1783 C CA . GLU B 1 69 ? 3.287 -8.016 -9.656 1 97.81 69 GLU B CA 1
ATOM 1784 C C . GLU B 1 69 ? 1.798 -8.031 -9.984 1 97.81 69 GLU B C 1
ATOM 1786 O O . GLU B 1 69 ? 1.416 -8.258 -11.141 1 97.81 69 GLU B O 1
ATOM 1791 N N . VAL B 1 70 ? 1.025 -7.699 -8.984 1 98.06 70 VAL B N 1
ATOM 1792 C CA . VAL B 1 70 ? -0.427 -7.816 -9.047 1 98.06 70 VAL B CA 1
ATOM 1793 C C . VAL B 1 70 ? -1.043 -6.465 -9.398 1 98.06 70 VAL B C 1
ATOM 1795 O O . VAL B 1 70 ? -0.613 -5.426 -8.898 1 98.06 70 VAL B O 1
ATOM 1798 N N . ASP B 1 71 ? -1.993 -6.512 -10.266 1 98.06 71 ASP B N 1
ATOM 1799 C CA . ASP B 1 71 ? -2.898 -5.418 -10.594 1 98.06 71 ASP B CA 1
ATOM 1800 C C . ASP B 1 71 ? -4.336 -5.91 -10.727 1 98.06 71 ASP B C 1
ATOM 1802 O O . ASP B 1 71 ? -4.82 -6.148 -11.836 1 98.06 71 ASP B O 1
ATOM 1806 N N . LEU B 1 72 ? -5.078 -5.965 -9.609 1 98.56 72 LEU B N 1
ATOM 1807 C CA . LEU B 1 72 ? -6.383 -6.613 -9.508 1 98.56 72 LEU B CA 1
ATOM 1808 C C . LEU B 1 72 ? -7.477 -5.598 -9.203 1 98.56 72 LEU B C 1
ATOM 1810 O O . LEU B 1 72 ? -7.285 -4.707 -8.367 1 98.56 72 LEU B O 1
ATOM 1814 N N . ARG B 1 73 ? -8.578 -5.688 -9.867 1 98.44 73 ARG B N 1
ATOM 1815 C CA . ARG B 1 73 ? -9.766 -4.898 -9.586 1 98.44 73 ARG B CA 1
ATOM 1816 C C . ARG B 1 73 ? -10.992 -5.797 -9.406 1 98.44 73 ARG B C 1
ATOM 1818 O O . ARG B 1 73 ? -11.203 -6.723 -10.188 1 98.44 73 ARG B O 1
ATOM 1825 N N . LEU B 1 74 ? -11.766 -5.473 -8.383 1 98.62 74 LEU B N 1
ATOM 1826 C CA . LEU B 1 74 ? -12.969 -6.223 -8.039 1 98.62 74 LEU B CA 1
ATOM 1827 C C . LEU B 1 74 ? -14.109 -5.277 -7.684 1 98.62 74 LEU B C 1
ATOM 1829 O O . LEU B 1 74 ? -13.875 -4.164 -7.207 1 98.62 74 LEU B O 1
ATOM 1833 N N . ILE B 1 75 ? -15.312 -5.762 -7.934 1 98.44 75 ILE B N 1
ATOM 1834 C CA . ILE B 1 75 ? -16.531 -5.176 -7.367 1 98.44 75 ILE B CA 1
ATOM 1835 C C . ILE B 1 75 ? -17.234 -6.195 -6.48 1 98.44 75 ILE B C 1
ATOM 1837 O O . ILE B 1 75 ? -17.422 -7.352 -6.875 1 98.44 75 ILE B O 1
ATOM 1841 N N . ALA B 1 76 ? -17.516 -5.773 -5.32 1 98.62 76 ALA B N 1
ATOM 1842 C CA . ALA B 1 76 ? -18.281 -6.605 -4.402 1 98.62 76 ALA B CA 1
ATOM 1843 C C . ALA B 1 76 ? -19.578 -5.91 -3.975 1 98.62 76 ALA B C 1
ATOM 1845 O O . ALA B 1 76 ? -19.672 -4.68 -4.023 1 98.62 76 ALA B O 1
ATOM 1846 N N . LYS B 1 77 ? -20.547 -6.738 -3.613 1 98.38 77 LYS B N 1
ATOM 1847 C CA . LYS B 1 77 ? -21.844 -6.23 -3.158 1 98.38 77 LYS B CA 1
ATOM 1848 C C . LYS B 1 77 ? -22.25 -6.875 -1.835 1 98.38 77 LYS B C 1
ATOM 1850 O O . LYS B 1 77 ? -22.219 -8.102 -1.697 1 98.38 77 LYS B O 1
ATOM 1855 N N . ASP B 1 78 ? -22.547 -5.961 -0.882 1 96.56 78 ASP B N 1
ATOM 1856 C CA . ASP B 1 78 ? -22.953 -6.516 0.401 1 96.56 78 ASP B CA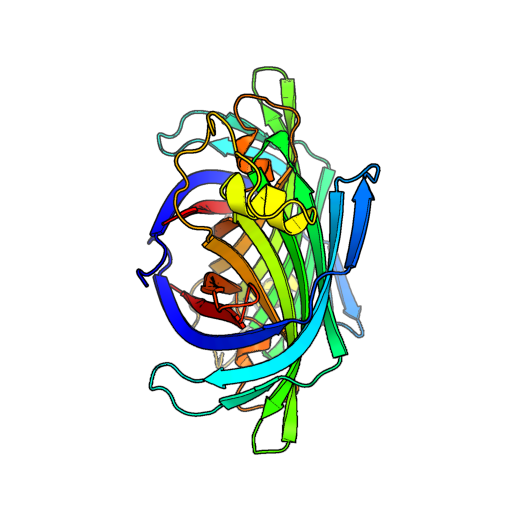 1
ATOM 1857 C C . ASP B 1 78 ? -24.453 -6.809 0.407 1 96.56 78 ASP B C 1
ATOM 1859 O O . ASP B 1 78 ? -25.141 -6.625 -0.606 1 96.56 78 ASP B O 1
ATOM 1863 N N . SER B 1 79 ? -24.969 -7.328 1.563 1 93.19 79 SER B N 1
ATOM 1864 C CA . SER B 1 79 ? -26.359 -7.781 1.657 1 93.19 79 SER B CA 1
ATOM 1865 C C . SER B 1 79 ? -27.328 -6.609 1.551 1 93.19 79 SER B C 1
ATOM 1867 O O . SER B 1 79 ? -28.5 -6.797 1.215 1 93.19 79 SER B O 1
ATOM 1869 N N . ASN B 1 80 ? -26.875 -5.402 1.836 1 95.81 80 ASN B N 1
ATOM 1870 C CA . ASN B 1 80 ? -27.719 -4.215 1.738 1 95.81 80 ASN B CA 1
ATOM 1871 C C . ASN B 1 80 ? -27.688 -3.615 0.336 1 95.81 80 ASN B C 1
ATOM 1873 O O . ASN B 1 80 ? -28.297 -2.58 0.083 1 95.81 80 ASN B O 1
ATOM 1877 N N . GLY B 1 81 ? -26.938 -4.215 -0.505 1 96.81 81 GLY B N 1
ATOM 1878 C CA . GLY B 1 81 ? -26.844 -3.756 -1.883 1 96.81 81 GLY B CA 1
ATOM 1879 C C . GLY B 1 81 ? -25.781 -2.691 -2.09 1 96.81 81 GLY B C 1
ATOM 1880 O O . GLY B 1 81 ? -25.672 -2.131 -3.182 1 96.81 81 GLY B O 1
ATOM 1881 N N . GLU B 1 82 ? -25.031 -2.389 -1.092 1 97.5 82 GLU B N 1
ATOM 1882 C CA . GLU B 1 82 ? -23.969 -1.407 -1.225 1 97.5 82 GLU B CA 1
ATOM 1883 C C . GLU B 1 82 ? -22.734 -2.014 -1.903 1 97.5 82 GLU B C 1
ATOM 1885 O O . GLU B 1 82 ? -22.391 -3.17 -1.652 1 97.5 82 GLU B O 1
ATOM 1890 N N . LEU B 1 83 ? -22.125 -1.216 -2.756 1 98.25 83 LEU B N 1
ATOM 1891 C CA . LEU B 1 83 ? -21 -1.704 -3.561 1 98.25 83 LEU B CA 1
ATOM 1892 C C . LEU B 1 83 ? -19.672 -1.31 -2.936 1 98.25 83 LEU B C 1
ATOM 1894 O O . LEU B 1 83 ? -19.547 -0.218 -2.375 1 98.25 83 LEU B O 1
ATOM 1898 N N . LEU B 1 84 ? -18.719 -2.229 -3.004 1 98.5 84 LEU B N 1
ATOM 1899 C CA . LEU B 1 84 ? -17.312 -2.008 -2.678 1 98.5 84 LEU B CA 1
ATOM 1900 C C . LEU B 1 84 ? -16.438 -2.199 -3.908 1 98.5 84 LEU B C 1
ATOM 1902 O O . LEU B 1 84 ? -16.422 -3.277 -4.508 1 98.5 84 LEU B O 1
ATOM 1906 N N . ARG B 1 85 ? -15.797 -1.186 -4.32 1 98.56 85 ARG B N 1
ATOM 1907 C CA . ARG B 1 85 ? -14.766 -1.298 -5.348 1 98.56 85 ARG B CA 1
ATOM 1908 C C . ARG B 1 85 ? -13.398 -1.547 -4.723 1 98.56 85 ARG B C 1
ATOM 1910 O O . ARG B 1 85 ? -12.922 -0.745 -3.914 1 98.56 85 ARG B O 1
ATOM 1917 N N . LEU B 1 86 ? -12.766 -2.643 -5.117 1 98.56 86 LEU B N 1
ATOM 1918 C CA . LEU B 1 86 ? -11.461 -2.992 -4.57 1 98.56 86 LEU B CA 1
ATOM 1919 C C . LEU B 1 86 ? -10.391 -2.963 -5.656 1 98.56 86 LEU B C 1
ATOM 1921 O O . LEU B 1 86 ? -10.609 -3.467 -6.762 1 98.56 86 LEU B O 1
ATOM 1925 N N . THR B 1 87 ? -9.336 -2.324 -5.383 1 98.5 87 THR B N 1
ATOM 1926 C CA . THR B 1 87 ? -8.109 -2.445 -6.156 1 98.5 87 THR B CA 1
ATOM 1927 C C . THR B 1 87 ? -6.992 -3.057 -5.312 1 98.5 87 THR B C 1
ATOM 1929 O O . THR B 1 87 ? -6.863 -2.742 -4.125 1 98.5 87 THR B O 1
ATOM 1932 N N . VAL B 1 88 ? -6.281 -4 -5.895 1 98.62 88 VAL B N 1
ATOM 1933 C CA . VAL B 1 88 ? -5.207 -4.688 -5.188 1 98.62 88 VAL B CA 1
ATOM 1934 C C . VAL B 1 88 ? -3.916 -4.594 -5.996 1 98.62 88 VAL B C 1
ATOM 1936 O O . VAL B 1 88 ? -3.91 -4.859 -7.203 1 98.62 88 VAL B O 1
ATOM 1939 N N . SER B 1 89 ? -2.895 -4.191 -5.344 1 98.56 89 SER B N 1
ATOM 1940 C CA . SER B 1 89 ? -1.559 -4.164 -5.93 1 98.56 89 SER B CA 1
ATOM 1941 C C . SER B 1 89 ? -0.521 -4.727 -4.965 1 98.56 89 SER B C 1
ATOM 1943 O O . SER B 1 89 ? -0.735 -4.738 -3.75 1 98.56 89 SER B O 1
ATOM 1945 N N . GLY B 1 90 ? 0.537 -5.176 -5.508 1 98.44 90 GLY B N 1
ATOM 1946 C CA . GLY B 1 90 ? 1.588 -5.785 -4.707 1 98.44 90 GLY B CA 1
ATOM 1947 C C . GLY B 1 90 ? 2.273 -6.941 -5.41 1 98.44 90 GLY B C 1
ATOM 1948 O O . GLY B 1 90 ? 2.441 -6.922 -6.629 1 98.44 90 GLY B O 1
ATOM 1949 N N . PHE B 1 91 ? 2.699 -7.922 -4.535 1 98.19 91 PHE B N 1
ATOM 1950 C CA . PHE B 1 91 ? 3.592 -8.922 -5.113 1 98.19 91 PHE B CA 1
ATOM 1951 C C . PHE B 1 91 ? 3.244 -10.312 -4.613 1 98.19 91 PHE B C 1
ATOM 1953 O O . PHE B 1 91 ? 2.945 -10.5 -3.43 1 98.19 91 PHE B O 1
ATOM 1960 N N . ASP B 1 92 ? 3.342 -11.227 -5.531 1 96.44 92 ASP B N 1
ATOM 1961 C CA . ASP B 1 92 ? 3.359 -12.648 -5.223 1 96.44 92 ASP B CA 1
ATOM 1962 C C . ASP B 1 92 ? 4.762 -13.234 -5.383 1 96.44 92 ASP B C 1
ATOM 1964 O O . ASP B 1 92 ? 5.445 -12.953 -6.375 1 96.44 92 ASP B O 1
ATOM 1968 N N . TYR B 1 93 ? 5.105 -13.977 -4.473 1 95.44 93 TYR B N 1
ATOM 1969 C CA . TYR B 1 93 ? 6.371 -14.695 -4.512 1 95.44 93 TYR B CA 1
ATOM 1970 C C . TYR B 1 93 ? 6.152 -16.172 -4.84 1 95.44 93 TYR B C 1
ATOM 1972 O O . TYR B 1 93 ? 5.406 -16.859 -4.145 1 95.44 93 TYR B O 1
ATOM 1980 N N . LEU B 1 94 ? 6.805 -16.562 -5.859 1 91.94 94 LEU B N 1
ATOM 1981 C CA . LEU B 1 94 ? 6.461 -17.844 -6.461 1 91.94 94 LEU B CA 1
ATOM 1982 C C . LEU B 1 94 ? 7.66 -18.797 -6.453 1 91.94 94 LEU B C 1
ATOM 1984 O O . LEU B 1 94 ? 8.805 -18.344 -6.562 1 91.94 94 LEU B O 1
ATOM 1988 N N . ASP B 1 95 ? 7.32 -20.062 -6.352 1 87.62 95 ASP B N 1
ATOM 1989 C CA . ASP B 1 95 ? 8.352 -21.047 -6.672 1 87.62 95 ASP B CA 1
ATOM 1990 C C . ASP B 1 95 ? 8.422 -21.297 -8.172 1 87.62 95 ASP B C 1
ATOM 1992 O O . ASP B 1 95 ? 7.543 -20.875 -8.922 1 87.62 95 ASP B O 1
ATOM 1996 N N . ARG B 1 96 ? 9.438 -22 -8.547 1 84.31 96 ARG B N 1
ATOM 1997 C CA . ARG B 1 96 ? 9.688 -22.219 -9.969 1 84.31 96 ARG B CA 1
ATOM 1998 C C . ARG B 1 96 ? 8.586 -23.078 -10.586 1 84.31 96 ARG B C 1
ATOM 2000 O O . ARG B 1 96 ? 8.195 -22.844 -11.734 1 84.31 96 ARG B O 1
ATOM 2007 N N . ALA B 1 97 ? 8.156 -24 -9.844 1 82.06 97 ALA B N 1
ATOM 2008 C CA . ALA B 1 97 ? 7.09 -24.859 -10.352 1 82.06 97 ALA B CA 1
ATOM 2009 C C . ALA B 1 97 ? 5.84 -24.047 -10.688 1 82.06 97 ALA B C 1
ATOM 2011 O O . ALA B 1 97 ? 5.234 -24.234 -11.742 1 82.06 97 ALA B O 1
ATOM 2012 N N . THR B 1 98 ? 5.488 -23.125 -9.859 1 85 98 THR B N 1
ATOM 2013 C CA . THR B 1 98 ? 4.332 -22.266 -10.078 1 85 98 THR B CA 1
ATOM 2014 C C . THR B 1 98 ? 4.578 -21.312 -11.242 1 85 98 THR B C 1
ATOM 2016 O O . THR B 1 98 ? 3.67 -21.047 -12.039 1 85 98 THR B O 1
ATOM 2019 N N . MET B 1 99 ? 5.809 -20.844 -11.344 1 84.25 99 MET B N 1
ATOM 2020 C CA . MET B 1 99 ? 6.16 -19.969 -12.469 1 84.25 99 MET B CA 1
ATOM 2021 C C . MET B 1 99 ? 5.98 -20.703 -13.797 1 84.25 99 MET B C 1
ATOM 2023 O O . MET B 1 99 ? 5.422 -20.141 -14.742 1 84.25 99 MET B O 1
ATOM 2027 N N . LEU B 1 100 ? 6.336 -21.922 -13.805 1 81.25 100 LEU B N 1
ATOM 2028 C CA . LEU B 1 100 ? 6.199 -22.734 -15.008 1 81.25 100 LEU B CA 1
ATOM 2029 C C . LEU B 1 100 ? 4.73 -23.016 -15.312 1 81.25 100 LEU B C 1
ATOM 2031 O O . LEU B 1 100 ? 4.312 -22.969 -16.469 1 81.25 100 LEU B O 1
ATOM 2035 N N . ALA B 1 101 ? 4.039 -23.203 -14.297 1 81.31 101 ALA B N 1
ATOM 2036 C CA . ALA B 1 101 ? 2.619 -23.484 -14.477 1 81.31 101 ALA B CA 1
ATOM 2037 C C . ALA B 1 101 ? 1.897 -22.297 -15.102 1 81.31 101 ALA B C 1
ATOM 2039 O O . ALA B 1 101 ? 1.015 -22.469 -15.945 1 81.31 101 ALA B O 1
ATOM 2040 N N . LEU B 1 102 ? 2.289 -21.109 -14.695 1 83.19 102 LEU B N 1
ATOM 2041 C CA . LEU B 1 102 ? 1.694 -19.906 -15.25 1 83.19 102 LEU B CA 1
ATOM 2042 C C . LEU B 1 102 ? 2.039 -19.75 -16.719 1 83.19 102 LEU B C 1
ATOM 2044 O O . LEU B 1 102 ? 1.354 -19.031 -17.453 1 83.19 102 LEU B O 1
ATOM 2048 N N . ASP B 1 103 ? 3.035 -20.453 -17.141 1 80.44 103 ASP B N 1
ATOM 2049 C CA . ASP B 1 103 ? 3.428 -20.422 -18.547 1 80.44 103 ASP B CA 1
ATOM 2050 C C . ASP B 1 103 ? 2.822 -21.594 -19.312 1 80.44 103 ASP B C 1
ATOM 2052 O O . ASP B 1 103 ? 3.178 -21.844 -20.453 1 80.44 103 ASP B O 1
ATOM 2056 N N . GLY B 1 104 ? 1.963 -22.312 -18.656 1 77.06 104 GLY B N 1
ATOM 2057 C CA . GLY B 1 104 ? 1.39 -23.5 -19.297 1 77.06 104 GLY B CA 1
ATOM 2058 C C . GLY B 1 104 ? 2.328 -24.688 -19.297 1 77.06 104 GLY B C 1
ATOM 2059 O O . GLY B 1 104 ? 2.176 -25.594 -20.109 1 77.06 104 GLY B O 1
ATOM 2060 N N . ARG B 1 105 ? 3.322 -24.594 -18.5 1 81.25 105 ARG B N 1
ATOM 2061 C CA . ARG B 1 105 ? 4.332 -25.656 -18.469 1 81.25 105 ARG B CA 1
ATOM 2062 C C . ARG B 1 105 ? 4.281 -26.422 -17.156 1 81.25 105 ARG B C 1
ATOM 2064 O O . ARG B 1 105 ? 5.32 -26.75 -16.578 1 81.25 105 ARG B O 1
ATOM 2071 N N . ALA B 1 106 ? 3.109 -26.562 -16.688 1 76.81 106 ALA B N 1
ATOM 2072 C CA . ALA B 1 106 ? 2.922 -27.297 -15.438 1 76.81 106 ALA B CA 1
ATOM 2073 C C . ALA B 1 106 ? 3.516 -28.703 -15.539 1 76.81 106 ALA B C 1
ATOM 2075 O O . ALA B 1 106 ? 3.336 -29.391 -16.547 1 76.81 106 ALA B O 1
ATOM 2076 N N . GLY B 1 107 ? 4.254 -29.031 -14.453 1 77.56 107 GLY B N 1
ATOM 2077 C CA . GLY B 1 107 ? 4.773 -30.391 -14.406 1 77.56 107 GLY B CA 1
ATOM 2078 C C . GLY B 1 107 ? 6.195 -30.5 -14.922 1 77.56 107 GLY B C 1
ATOM 2079 O O . GLY B 1 107 ? 6.859 -31.516 -14.703 1 77.56 107 GLY B O 1
ATOM 2080 N N . GLU B 1 108 ? 6.551 -29.531 -15.625 1 82.06 108 GLU B N 1
ATOM 2081 C CA . GLU B 1 108 ? 7.941 -29.562 -16.078 1 82.06 108 GLU B CA 1
ATOM 2082 C C . GLU B 1 108 ? 8.898 -29.422 -14.891 1 82.06 108 GLU B C 1
ATOM 2084 O O . GLU B 1 108 ? 8.531 -28.906 -13.844 1 82.06 108 GLU B O 1
ATOM 2089 N N . ASP B 1 109 ? 10.117 -29.984 -15.023 1 77.88 109 ASP B N 1
ATOM 2090 C CA . ASP B 1 109 ? 11.148 -29.906 -13.992 1 77.88 109 ASP B CA 1
ATOM 2091 C C . ASP B 1 109 ? 11.578 -28.453 -13.758 1 77.88 109 ASP B C 1
ATOM 2093 O O . ASP B 1 109 ? 12.078 -27.797 -14.664 1 77.88 109 ASP B O 1
ATOM 2097 N N . PRO B 1 110 ? 11.352 -28.016 -12.547 1 75 110 PRO B N 1
ATOM 2098 C CA . PRO B 1 110 ? 11.695 -26.609 -12.273 1 75 110 PRO B CA 1
ATOM 2099 C C . PRO B 1 110 ? 13.195 -26.375 -12.195 1 75 110 PRO B C 1
ATOM 2101 O O . PRO B 1 110 ? 13.648 -25.234 -12.227 1 75 110 PRO B O 1
ATOM 2104 N N . GLY B 1 111 ? 13.906 -27.469 -12.328 1 75.06 111 GLY B N 1
ATOM 2105 C CA . GLY B 1 111 ? 15.336 -27.328 -12.125 1 75.06 111 GLY B CA 1
ATOM 2106 C C . GLY B 1 111 ? 15.711 -26.844 -10.742 1 75.06 111 GLY B C 1
ATOM 2107 O O . GLY B 1 111 ? 14.93 -26.984 -9.797 1 75.06 111 GLY B O 1
ATOM 2108 N N . SER B 1 112 ? 17.031 -26.469 -10.484 1 65.06 112 SER B N 1
ATOM 2109 C CA . SER B 1 112 ? 17.516 -25.984 -9.195 1 65.06 112 SER B CA 1
ATOM 2110 C C . SER 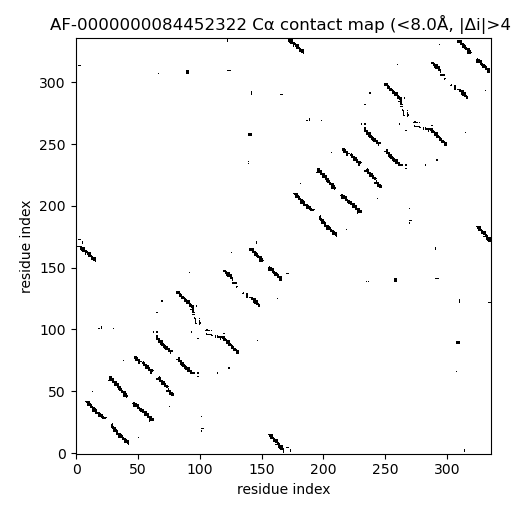B 1 112 ? 16.969 -24.578 -8.906 1 65.06 112 SER B C 1
ATOM 2112 O O . SER B 1 112 ? 17.031 -23.703 -9.766 1 65.06 112 SER B O 1
ATOM 2114 N N . SER B 1 113 ? 15.906 -24.531 -8.258 1 62.41 113 SER B N 1
ATOM 2115 C CA . SER B 1 113 ? 15.352 -23.219 -7.984 1 62.41 113 SER B CA 1
ATOM 2116 C C . SER B 1 113 ? 16.188 -22.469 -6.949 1 62.41 113 SER B C 1
ATOM 2118 O O . SER B 1 113 ? 16.625 -23.047 -5.961 1 62.41 113 SER B O 1
ATOM 2120 N N . ALA B 1 114 ? 16.75 -21.344 -7.41 1 60.06 114 ALA B N 1
ATOM 2121 C CA . ALA B 1 114 ? 17.516 -20.469 -6.535 1 60.06 114 ALA B CA 1
ATOM 2122 C C . ALA B 1 114 ? 16.656 -19.922 -5.402 1 60.06 114 ALA B C 1
ATOM 2124 O O . ALA B 1 114 ? 17.156 -19.281 -4.477 1 60.06 114 ALA B O 1
ATOM 2125 N N . THR B 1 115 ? 15.32 -20.234 -5.449 1 66.38 115 THR B N 1
ATOM 2126 C CA . THR B 1 115 ? 14.547 -19.562 -4.402 1 66.38 115 THR B CA 1
ATOM 2127 C C . THR B 1 115 ? 14.141 -20.562 -3.322 1 66.38 115 THR B C 1
ATOM 2129 O O . THR B 1 115 ? 13.953 -21.75 -3.604 1 66.38 115 THR B O 1
ATOM 2132 N N . ASP B 1 116 ? 14.203 -20.156 -2.129 1 74.94 116 ASP B N 1
ATOM 2133 C CA . ASP B 1 116 ? 13.828 -20.938 -0.953 1 74.94 116 ASP B CA 1
ATOM 2134 C C . ASP B 1 116 ? 12.312 -20.969 -0.77 1 74.94 116 ASP B C 1
ATOM 2136 O O . ASP B 1 116 ? 11.812 -21.5 0.223 1 74.94 116 ASP B O 1
ATOM 2140 N N . ILE B 1 117 ? 11.672 -20.5 -1.787 1 82.19 117 ILE B N 1
ATOM 2141 C CA . ILE B 1 117 ? 10.219 -20.453 -1.648 1 82.19 117 ILE B CA 1
ATOM 2142 C C . ILE B 1 117 ? 9.633 -21.828 -1.968 1 82.19 117 ILE B C 1
ATOM 2144 O O . ILE B 1 117 ? 9.805 -22.344 -3.078 1 82.19 117 ILE B O 1
ATOM 2148 N N . LYS B 1 118 ? 8.945 -22.406 -1.03 1 77.38 118 LYS B N 1
ATOM 2149 C CA . LYS B 1 118 ? 8.359 -23.734 -1.202 1 77.38 118 LYS B CA 1
ATOM 2150 C C . LYS B 1 118 ? 6.906 -23.641 -1.66 1 77.38 118 LYS B C 1
ATOM 2152 O O . LYS B 1 118 ? 6.453 -24.453 -2.467 1 77.38 118 LYS B O 1
ATOM 2157 N N . GLU B 1 119 ? 6.219 -22.656 -1.077 1 84.69 119 GLU B N 1
ATOM 2158 C CA . GLU B 1 119 ? 4.828 -22.406 -1.447 1 84.69 119 GLU B CA 1
ATOM 2159 C C . GLU B 1 119 ? 4.605 -20.938 -1.794 1 84.69 119 GLU B C 1
ATOM 2161 O O . GLU B 1 119 ? 5.059 -20.047 -1.071 1 84.69 119 GLU B O 1
ATOM 2166 N N . PRO B 1 120 ? 3.875 -20.766 -2.895 1 91 120 PRO B N 1
ATOM 2167 C CA . PRO B 1 120 ? 3.615 -19.359 -3.264 1 91 120 PRO B CA 1
ATOM 2168 C C . PRO B 1 120 ? 2.857 -18.609 -2.18 1 91 120 PRO B C 1
ATOM 2170 O O . PRO B 1 120 ? 1.99 -19.172 -1.511 1 91 120 PRO B O 1
ATOM 2173 N N . TYR B 1 121 ? 3.164 -17.344 -2.041 1 94.44 121 TYR B N 1
ATOM 2174 C CA . TYR B 1 121 ? 2.463 -16.406 -1.173 1 94.44 121 TYR B CA 1
ATOM 2175 C C . TYR B 1 121 ? 2.586 -14.977 -1.699 1 94.44 121 TYR B C 1
ATOM 2177 O O . TYR B 1 121 ? 3.258 -14.734 -2.705 1 94.44 121 TYR B O 1
ATOM 2185 N N . GLY B 1 122 ? 1.876 -14.102 -1.049 1 96.5 122 GLY B N 1
ATOM 2186 C CA . GLY B 1 122 ? 1.976 -12.719 -1.482 1 96.5 122 GLY B CA 1
ATOM 2187 C C . GLY B 1 122 ? 1.706 -11.719 -0.369 1 96.5 122 GLY B C 1
ATOM 2188 O O . GLY B 1 122 ? 1.081 -12.062 0.638 1 96.5 122 GLY B O 1
ATOM 2189 N N . PHE B 1 123 ? 2.217 -10.547 -0.552 1 98.38 123 PHE B N 1
ATOM 2190 C CA . PHE B 1 123 ? 1.815 -9.359 0.192 1 98.38 123 PHE B CA 1
ATOM 2191 C C . PHE B 1 123 ? 1.335 -8.266 -0.753 1 98.38 123 PHE B C 1
ATOM 2193 O O . PHE B 1 123 ? 2.014 -7.941 -1.731 1 98.38 123 PHE B O 1
ATOM 2200 N N . GLU B 1 124 ? 0.186 -7.793 -0.411 1 98.56 124 GLU B N 1
ATOM 2201 C CA . GLU B 1 124 ? -0.451 -6.848 -1.322 1 98.56 124 GLU B CA 1
ATOM 2202 C C . GLU B 1 124 ? -1.156 -5.73 -0.555 1 98.56 124 GLU B C 1
ATOM 2204 O O . GLU B 1 124 ? -1.404 -5.859 0.646 1 98.56 124 GLU B O 1
ATOM 2209 N N . ILE B 1 125 ? -1.396 -4.676 -1.26 1 98.75 125 ILE B N 1
ATOM 2210 C CA . ILE B 1 125 ? -2.123 -3.51 -0.764 1 98.75 125 ILE B CA 1
ATOM 2211 C C . ILE B 1 125 ? -3.539 -3.504 -1.335 1 98.75 125 ILE B C 1
ATOM 2213 O O . ILE B 1 125 ? -3.727 -3.641 -2.545 1 98.75 125 ILE B O 1
ATOM 2217 N N . LEU B 1 126 ? -4.5 -3.398 -0.438 1 98.56 126 LEU B N 1
ATOM 2218 C CA . LEU B 1 126 ? -5.891 -3.297 -0.864 1 98.56 126 LEU B CA 1
ATOM 2219 C C . LEU B 1 126 ? -6.434 -1.895 -0.611 1 98.56 126 LEU B C 1
ATOM 2221 O O . LEU B 1 126 ? -6.219 -1.323 0.46 1 98.56 126 LEU B O 1
ATOM 2225 N N . LYS B 1 127 ? -7.031 -1.373 -1.573 1 98.44 127 LYS B N 1
ATOM 2226 C CA . LYS B 1 127 ? -7.805 -0.141 -1.441 1 98.44 127 LYS B CA 1
ATOM 2227 C C . LYS B 1 127 ? -9.281 -0.385 -1.737 1 98.44 127 LYS B C 1
ATOM 2229 O O . LYS B 1 127 ? -9.617 -1.138 -2.652 1 98.44 127 LYS B O 1
ATOM 2234 N N . CYS B 1 128 ? -10.078 0.267 -0.987 1 98.38 128 CYS B N 1
ATOM 2235 C CA . CYS B 1 128 ? -11.523 0.146 -1.159 1 98.38 128 CYS B CA 1
ATOM 2236 C C . CYS B 1 128 ? -12.172 1.518 -1.302 1 98.38 128 CYS B C 1
ATOM 2238 O O . CYS B 1 128 ? -11.805 2.457 -0.591 1 98.38 128 CYS B O 1
ATOM 2240 N N . SER B 1 129 ? -13.047 1.63 -2.201 1 98 129 SER B N 1
ATOM 2241 C CA . SER B 1 129 ? -13.945 2.775 -2.322 1 98 129 SER B CA 1
ATOM 2242 C C . SER B 1 129 ? -15.406 2.344 -2.23 1 98 129 SER B C 1
ATOM 2244 O O . SER B 1 129 ? -15.82 1.395 -2.896 1 98 129 SER B O 1
ATOM 2246 N N . THR B 1 130 ? -16.203 3.035 -1.455 1 98.31 130 THR B N 1
ATOM 2247 C CA . THR B 1 130 ? -17.594 2.648 -1.239 1 98.31 130 THR B CA 1
ATOM 2248 C C . THR B 1 130 ? -18.406 3.836 -0.747 1 98.31 130 THR B C 1
ATOM 2250 O O . THR B 1 130 ? -17.875 4.742 -0.105 1 98.31 130 THR B O 1
ATOM 2253 N N . ALA B 1 131 ? -19.641 3.82 -1.075 1 97.31 131 ALA B N 1
ATOM 2254 C CA . ALA B 1 131 ? -20.594 4.793 -0.54 1 97.31 131 ALA B CA 1
ATOM 2255 C C . ALA B 1 131 ? -21.203 4.297 0.764 1 97.31 131 ALA B C 1
ATOM 2257 O O . ALA B 1 131 ? -21.953 5.027 1.422 1 97.31 131 ALA B O 1
ATOM 2258 N N . SER B 1 132 ? -20.922 3.041 1.087 1 97.12 132 SER B N 1
ATOM 2259 C CA . SER B 1 132 ? -21.484 2.473 2.307 1 97.12 132 SER B CA 1
ATOM 2260 C C . SER B 1 132 ? -21.094 3.283 3.533 1 97.12 132 SER B C 1
ATOM 2262 O O . SER B 1 132 ? -19.906 3.562 3.736 1 97.12 132 SER B O 1
ATOM 2264 N N . GLN B 1 133 ? -22.016 3.639 4.312 1 95.81 133 GLN B N 1
ATOM 2265 C CA . GLN B 1 133 ? -21.703 4.344 5.551 1 95.81 133 GLN B CA 1
ATOM 2266 C C . GLN B 1 133 ? -21.047 3.408 6.562 1 95.81 133 GLN B C 1
ATOM 2268 O O . GLN B 1 133 ? -20.141 3.811 7.289 1 95.81 133 GLN B O 1
ATOM 2273 N N . GLU B 1 134 ? -21.516 2.172 6.543 1 95 134 GLU B N 1
ATOM 2274 C CA . GLU B 1 134 ? -20.969 1.174 7.453 1 95 134 GLU B CA 1
ATOM 2275 C C . GLU B 1 134 ? -19.469 0.96 7.203 1 95 134 GLU B C 1
ATOM 2277 O O . GLU B 1 134 ? -18.688 0.817 8.141 1 95 134 GLU B O 1
ATOM 2282 N N . TYR B 1 135 ? -19.094 1.01 5.973 1 96.69 135 TYR B N 1
ATOM 2283 C CA . TYR B 1 135 ? -17.703 0.703 5.613 1 96.69 135 TYR B CA 1
ATOM 2284 C C . TYR B 1 135 ? -16.984 1.952 5.133 1 96.69 135 TYR B C 1
ATOM 2286 O O . TYR B 1 135 ? -15.984 1.857 4.406 1 96.69 135 TYR B O 1
ATOM 2294 N N . ARG B 1 136 ? -17.453 3.09 5.492 1 96.12 136 ARG B N 1
ATOM 2295 C CA . ARG B 1 136 ? -16.891 4.363 5.059 1 96.12 136 ARG B CA 1
ATOM 2296 C C . ARG B 1 136 ? -15.414 4.461 5.438 1 96.12 136 ARG B C 1
ATOM 2298 O O . ARG B 1 136 ? -14.617 5.035 4.691 1 96.12 136 ARG B O 1
ATOM 2305 N N . TRP B 1 137 ? -15.07 3.848 6.559 1 96 137 TRP B N 1
ATOM 2306 C CA . TRP B 1 137 ? -13.703 3.932 7.07 1 96 137 TRP B CA 1
ATOM 2307 C C . TRP B 1 137 ? -12.727 3.287 6.098 1 96 137 TRP B C 1
ATOM 2309 O O . TRP B 1 137 ? -11.547 3.65 6.066 1 96 137 TRP B O 1
ATOM 2319 N N . LEU B 1 138 ? -13.141 2.418 5.266 1 97.75 138 LEU B N 1
ATOM 2320 C CA . LEU B 1 138 ? -12.281 1.726 4.316 1 97.75 138 LEU B CA 1
ATOM 2321 C C . LEU B 1 138 ? -11.734 2.693 3.27 1 97.75 138 LEU B C 1
ATOM 2323 O O . LEU B 1 138 ? -10.688 2.441 2.666 1 97.75 138 LEU B O 1
ATOM 2327 N N . ASN B 1 139 ? -12.438 3.826 3.068 1 97.75 139 ASN B N 1
ATOM 2328 C CA . ASN B 1 139 ? -12 4.797 2.072 1 97.75 139 ASN B CA 1
ATOM 2329 C C . ASN B 1 139 ? -10.688 5.461 2.477 1 97.75 139 ASN B C 1
ATOM 2331 O O . ASN B 1 139 ? -10 6.043 1.637 1 97.75 139 ASN B O 1
ATOM 2335 N N . PHE B 1 140 ? -10.344 5.34 3.779 1 97.31 140 PHE B N 1
ATOM 2336 C CA . PHE B 1 140 ? -9.203 6.074 4.305 1 97.31 140 PHE B CA 1
ATOM 2337 C C . PHE B 1 140 ? -8.266 5.141 5.066 1 97.31 140 PHE B C 1
ATOM 2339 O O . PHE B 1 140 ? -7.508 5.586 5.934 1 97.31 140 PHE B O 1
ATOM 2346 N N . ALA B 1 141 ? -8.328 3.848 4.719 1 98.06 141 ALA B N 1
ATOM 2347 C CA . ALA B 1 141 ? -7.527 2.859 5.438 1 98.06 141 ALA B CA 1
ATOM 2348 C C . ALA B 1 141 ? -6.328 2.412 4.605 1 98.06 141 ALA B C 1
ATOM 2350 O O . ALA B 1 141 ? -6.422 2.303 3.381 1 98.06 141 ALA B O 1
ATOM 2351 N N . VAL B 1 142 ? -5.258 2.215 5.234 1 98.38 142 VAL B N 1
ATOM 2352 C CA . VAL B 1 142 ? -4.168 1.445 4.645 1 98.38 142 VAL B CA 1
ATOM 2353 C C . VAL B 1 142 ? -4.336 -0.034 4.98 1 98.38 142 VAL B C 1
ATOM 2355 O O . VAL B 1 142 ? -4.309 -0.417 6.152 1 98.38 142 VAL B O 1
ATOM 2358 N N . LEU B 1 143 ? -4.543 -0.814 3.998 1 98.75 143 LEU B N 1
ATOM 2359 C CA . LEU B 1 143 ? -4.828 -2.236 4.16 1 98.75 143 LEU B CA 1
ATOM 2360 C C . LEU B 1 143 ? -3.754 -3.086 3.492 1 98.75 143 LEU B C 1
ATOM 2362 O O . LEU B 1 143 ? -3.422 -2.869 2.324 1 98.75 143 LEU B O 1
ATOM 2366 N N . ILE B 1 144 ? -3.301 -4.047 4.211 1 98.5 144 ILE B N 1
ATOM 2367 C CA . ILE B 1 144 ? -2.348 -5.035 3.723 1 98.5 144 ILE B CA 1
ATOM 2368 C C . ILE B 1 144 ? -3.01 -6.41 3.674 1 98.5 144 ILE B C 1
ATOM 2370 O O . ILE B 1 144 ? -3.744 -6.785 4.59 1 98.5 144 ILE B O 1
ATOM 2374 N N . ALA B 1 145 ? -2.646 -7.129 2.688 1 98.25 145 ALA B N 1
ATOM 2375 C CA . ALA B 1 145 ? -3.189 -8.477 2.582 1 98.25 145 ALA B CA 1
ATOM 2376 C C . ALA B 1 145 ? -2.07 -9.516 2.508 1 98.25 145 ALA B C 1
ATOM 2378 O O . ALA B 1 145 ? -1.082 -9.32 1.797 1 98.25 145 ALA B O 1
ATOM 2379 N N . ARG B 1 146 ? -2.225 -10.547 3.244 1 98.12 146 ARG B N 1
ATOM 2380 C CA . ARG B 1 146 ? -1.476 -11.781 3.018 1 98.12 146 ARG B CA 1
ATOM 2381 C C . ARG B 1 146 ? -2.236 -12.719 2.088 1 98.12 146 ARG B C 1
ATOM 2383 O O . ARG B 1 146 ? -3.379 -13.086 2.369 1 98.12 146 ARG B O 1
ATOM 2390 N N . VAL B 1 147 ? -1.561 -13.109 1.056 1 97 147 VAL B N 1
ATOM 2391 C CA . VAL B 1 147 ? -2.238 -13.867 0.008 1 97 147 VAL B CA 1
ATOM 2392 C C . VAL B 1 147 ? -1.823 -15.336 0.079 1 97 147 VAL B C 1
ATOM 2394 O O . VAL B 1 147 ? -0.638 -15.648 0.221 1 97 147 VAL B O 1
ATOM 2397 N N . SER B 1 148 ? -2.791 -16.172 -0.044 1 94.88 148 SER B N 1
ATOM 2398 C CA . SER B 1 148 ? -2.584 -17.609 -0.154 1 94.88 148 SER B CA 1
ATOM 2399 C C . SER B 1 148 ? -3.326 -18.188 -1.357 1 94.88 148 SER B C 1
ATOM 2401 O O . SER B 1 148 ? -4.406 -17.719 -1.712 1 94.88 148 SER B O 1
ATOM 2403 N N . PHE B 1 149 ? -2.766 -19.172 -1.894 1 91.75 149 PHE B N 1
ATOM 2404 C CA . PHE B 1 149 ? -3.326 -19.844 -3.059 1 91.75 149 PHE B CA 1
ATOM 2405 C C . PHE B 1 149 ? -3.818 -21.234 -2.689 1 91.75 149 PHE B C 1
ATOM 2407 O O . PHE B 1 149 ? -3.055 -22.062 -2.174 1 91.75 149 PHE B O 1
ATOM 2414 N N . ILE B 1 150 ? -5.008 -21.422 -2.938 1 90.44 150 ILE B N 1
ATOM 2415 C CA . ILE B 1 150 ? -5.602 -22.734 -2.695 1 90.44 150 ILE B CA 1
ATOM 2416 C C . ILE B 1 150 ? -5.641 -23.531 -3.996 1 90.44 150 ILE B C 1
ATOM 2418 O O . ILE B 1 150 ? -6.289 -23.125 -4.965 1 90.44 150 ILE B O 1
ATOM 2422 N N . MET B 1 151 ? -4.98 -24.594 -3.932 1 84.31 151 MET B N 1
ATOM 2423 C CA . MET B 1 151 ? -4.852 -25.406 -5.141 1 84.31 151 MET B CA 1
ATOM 2424 C C . MET B 1 151 ? -5.883 -26.531 -5.16 1 84.31 151 MET B C 1
ATOM 2426 O O . MET B 1 151 ? -6.188 -27.109 -4.117 1 84.31 151 MET B O 1
ATOM 2430 N N . GLY B 1 152 ? -6.406 -26.719 -6.32 1 80.62 152 GLY B N 1
ATOM 2431 C CA . GLY B 1 152 ? -7.238 -27.875 -6.598 1 80.62 152 GLY B CA 1
ATOM 2432 C C . GLY B 1 152 ? -6.664 -28.781 -7.672 1 80.62 152 GLY B C 1
ATOM 2433 O O . GLY B 1 152 ? -5.508 -28.625 -8.078 1 80.62 152 GLY B O 1
ATOM 2434 N N . ALA B 1 153 ? -7.484 -29.75 -8.07 1 77.81 153 ALA B N 1
ATOM 2435 C CA . ALA B 1 153 ? -7.059 -30.75 -9.039 1 77.81 153 ALA B CA 1
ATOM 2436 C C . ALA B 1 153 ? -6.668 -30.094 -10.359 1 77.81 153 ALA B C 1
ATOM 2438 O O . ALA B 1 153 ? -5.758 -30.562 -11.047 1 77.81 153 ALA B O 1
ATOM 2439 N N . ALA B 1 154 ? -7.348 -29.031 -10.734 1 74.44 154 ALA B N 1
ATOM 2440 C CA . ALA B 1 154 ? -7.148 -28.406 -12.039 1 74.44 154 ALA B CA 1
ATOM 2441 C C . ALA B 1 154 ? -6.305 -27.141 -11.93 1 74.44 154 ALA B C 1
ATOM 2443 O O . ALA B 1 154 ? -6.219 -26.359 -12.883 1 74.44 154 ALA B O 1
ATOM 2444 N N . GLY B 1 155 ? -5.695 -26.891 -10.742 1 78 155 GLY B N 1
ATOM 2445 C CA . GLY B 1 155 ? -4.926 -25.672 -10.562 1 78 155 GLY B CA 1
ATOM 2446 C C . GLY B 1 155 ? -5.41 -24.828 -9.391 1 78 155 GLY B C 1
ATOM 2447 O O . GLY B 1 155 ? -5.797 -25.359 -8.352 1 78 155 GLY B O 1
ATOM 2448 N N . ILE B 1 156 ? -5.387 -23.516 -9.594 1 83.19 156 ILE B N 1
ATOM 2449 C CA . ILE B 1 156 ? -5.797 -22.641 -8.5 1 83.19 156 ILE B CA 1
ATOM 2450 C C . ILE B 1 156 ? -7.32 -22.672 -8.359 1 83.19 156 ILE B C 1
ATOM 2452 O O . ILE B 1 156 ? -8.039 -22.281 -9.281 1 83.19 156 ILE B O 1
ATOM 2456 N N . GLU B 1 157 ? -7.707 -23.156 -7.293 1 89.94 157 GLU B N 1
ATOM 2457 C CA . GLU B 1 157 ? -9.133 -23.203 -6.992 1 89.94 157 GLU B CA 1
ATOM 2458 C C . GLU B 1 157 ? -9.625 -21.859 -6.473 1 89.94 157 GLU B C 1
ATOM 2460 O O . GLU B 1 157 ? -10.703 -21.391 -6.855 1 89.94 157 GLU B O 1
ATOM 2465 N N . SER B 1 158 ? -8.852 -21.25 -5.559 1 95.19 158 SER B N 1
ATOM 2466 C CA . SER B 1 158 ? -9.188 -19.922 -5.047 1 95.19 158 SER B CA 1
ATOM 2467 C C . SER B 1 158 ? -7.945 -19.203 -4.535 1 95.19 158 SER B C 1
ATOM 2469 O O . SER B 1 158 ? -6.902 -19.828 -4.316 1 95.19 158 SER B O 1
ATOM 2471 N N . VAL B 1 159 ? -8.031 -17.984 -4.496 1 96.38 159 VAL B N 1
ATOM 2472 C CA . VAL B 1 159 ? -7.016 -17.141 -3.875 1 96.38 159 VAL B CA 1
ATOM 2473 C C . VAL B 1 159 ? -7.609 -16.422 -2.66 1 96.38 159 VAL B C 1
ATOM 2475 O O . VAL B 1 159 ? -8.688 -15.836 -2.744 1 96.38 159 VAL B O 1
ATOM 2478 N N . GLU B 1 160 ? -6.883 -16.5 -1.568 1 97.62 160 GLU B N 1
ATOM 2479 C CA . GLU B 1 160 ? -7.371 -15.922 -0.323 1 97.62 160 GLU B CA 1
ATOM 2480 C C . GLU B 1 160 ? -6.488 -14.766 0.131 1 97.62 160 GLU B C 1
ATOM 2482 O O . GLU B 1 160 ? -5.262 -14.891 0.157 1 97.62 160 GLU B O 1
ATOM 2487 N N . TYR B 1 161 ? -7.129 -13.688 0.467 1 98.31 161 TYR B N 1
ATOM 2488 C CA . TYR B 1 161 ? -6.492 -12.484 0.993 1 98.31 161 TYR B CA 1
ATOM 2489 C C . TYR B 1 161 ? -6.902 -12.234 2.439 1 98.31 161 TYR B C 1
ATOM 2491 O O . TYR B 1 161 ? -8.023 -11.789 2.707 1 98.31 161 TYR B O 1
ATOM 2499 N N . LYS B 1 162 ? -6.031 -12.539 3.357 1 98.38 162 LYS B N 1
ATOM 2500 C CA . LYS B 1 162 ? -6.254 -12.078 4.723 1 98.38 162 LYS B CA 1
ATOM 2501 C C . LYS B 1 162 ? -5.844 -10.617 4.883 1 98.38 162 LYS B C 1
ATOM 2503 O O . LYS B 1 162 ? -4.66 -10.281 4.777 1 98.38 162 LYS B O 1
ATOM 2508 N N . VAL B 1 163 ? -6.84 -9.789 5.141 1 98.69 163 VAL B N 1
ATOM 2509 C CA . VAL B 1 163 ? -6.625 -8.352 5.051 1 98.69 163 VAL B CA 1
ATOM 2510 C C . VAL B 1 163 ? -6.461 -7.762 6.449 1 98.69 163 VAL B C 1
ATOM 2512 O O . VAL B 1 163 ? -7.262 -8.039 7.344 1 98.69 163 VAL B O 1
ATOM 2515 N N . PHE B 1 164 ? -5.477 -6.918 6.578 1 98.62 164 PHE B N 1
ATOM 2516 C CA . PHE B 1 164 ? -5.133 -6.273 7.84 1 98.62 164 PHE B CA 1
ATOM 2517 C C . PHE B 1 164 ? -5.188 -4.758 7.707 1 98.62 164 PHE B C 1
ATOM 2519 O O . PHE B 1 164 ? -4.691 -4.195 6.73 1 98.62 164 PHE B O 1
ATOM 2526 N N . HIS B 1 165 ? -5.773 -4.105 8.656 1 98.5 165 HIS B N 1
ATOM 2527 C CA . HIS B 1 165 ? -5.758 -2.652 8.789 1 98.5 165 HIS B CA 1
ATOM 2528 C C . HIS B 1 165 ? -4.539 -2.186 9.578 1 98.5 165 HIS B C 1
ATOM 2530 O O . HIS B 1 165 ? -4.273 -2.678 10.672 1 98.5 165 HIS B O 1
ATOM 2536 N N . VAL B 1 166 ? -3.756 -1.274 8.969 1 98 166 VAL B N 1
ATOM 2537 C CA . VAL B 1 166 ? -2.607 -0.687 9.648 1 98 166 VAL B CA 1
ATOM 2538 C C . VAL B 1 166 ? -3.08 0.367 10.648 1 98 166 VAL B C 1
ATOM 2540 O O . VAL B 1 166 ? -3.744 1.335 10.266 1 98 166 VAL B O 1
ATOM 2543 N N . THR B 1 167 ? -2.73 0.137 11.891 1 93.56 167 THR B N 1
ATOM 2544 C CA . THR B 1 167 ? -3.205 1.033 12.938 1 93.56 167 THR B CA 1
ATOM 2545 C C . THR B 1 167 ? -2.086 1.347 13.93 1 93.56 167 THR B C 1
ATOM 2547 O O . THR B 1 167 ? -0.996 0.778 13.844 1 93.56 167 THR B O 1
ATOM 2550 N N . LYS B 1 168 ? -2.34 2.32 14.828 1 86.56 168 LYS B N 1
ATOM 2551 C CA . LYS B 1 168 ? -1.39 2.734 15.859 1 86.56 168 LYS B CA 1
ATOM 2552 C C . LYS B 1 168 ? -1.315 1.709 16.984 1 86.56 168 LYS B C 1
ATOM 2554 O O . LYS B 1 168 ? -2.32 1.08 17.328 1 86.56 168 LYS B O 1
#

Sequence (336 aa):
MATPTLKHVFTVSITPKAPINVGETPRGKANWFEITGGTITGVDGSHIADVNSGGGDYLTRFVEDNVAEVDLRLIAKDSNGELLRLTVSGFDYLDRATMLALDGRAGEDPGSSATDIKEPYGFEILKCSTASQEYRWLNFAVLIARVSFIMGAAGIESVEYKVFHVTKMATPTLKHVFTVSITPKAPINVGETPRGKANWFEITGGTITGVDGSHIADVNSGGGDYLTRFVEDNVAEVDLRLIAKDSNGELLRLTVSGFDYLDRATMLALDGRAGEDPGSSATDIKEPYGFEILKCSTASQEYRWLNFAVLIARVSFIMGAAGIESVEYKVFHVTK

Secondary structure (DSSP, 8-state):
-PPPEEEEEEEEEEEE-PPEEEEEETTEEEEEEEEEEEEEEETTS-EEEEEPTT-EEEEEEEGGGTEEEEEEEEEEEETTS-EEEEEEEEEEE--HHHHHHHTT-TTS---S-S----S-EEEEEEEEEE--STTGGGGG--EEEEEEEEEETTEEEEEEEEEEEEE-/-PPPEEEEEEEEEEEEPPPEEEEEETTEEEEEEEEEEEEEEETTS-EEEEEPTT-EEEEEEEGGGTEEEEEEEEEEEETTS-EEEEEEEEEEE--HHHHHHHTT-TTS---S-S---SS-EEEEEEEEEE--STTGGGGG--EEEEEEEEEETTEEEEEEEEEEEEE-

Organism: NCBI:txid398673

Radius of gyration: 21.13 Å; Cα contacts (8 Å, |Δi|>4): 899; chains: 2; bounding box: 55×61×43 Å

Foldseek 3Di:
DDAWDWAFFKKKKWFWDQWDWPQQDPQATWIKIWTPKIFIATPVRHGFWIWHGDKMWTWGDDLVQQKIWTWTWIWIAGPVGWIKIKTKTWMKHHWQQVVCVSVVNHPDDSPPTPDPDPFMKTKMWMAIDTPDPVCNVSNPWTKIWIKHFDADPVGTGMIMTRIITTGD/DDDWDWAFFKKKKWFWDQWDWPQQDPQATWIKIWTPKTFIAGPVRHGFWIWHGDKMWTWGDDLVQQKIWTWTWIWIAGPVGWIKIKTKTWMKHHWQQVVCVSVVNHPDDSPPTPDPDPFMKTKMWMAIDTPDPVCNVSNPWTKIWIKHFDADPVGTGMIMTRIITTGD